Protein AF-A0A6L3EX51-F1 (afdb_monomer_lite)

Structure (mmCIF, N/CA/C/O backbone):
data_AF-A0A6L3EX51-F1
#
_entry.id   AF-A0A6L3EX51-F1
#
loop_
_atom_site.group_PDB
_atom_site.id
_atom_site.type_symbol
_atom_site.label_atom_id
_atom_site.label_alt_id
_atom_site.label_comp_id
_atom_site.label_asym_id
_atom_site.label_entity_id
_atom_site.label_seq_id
_atom_site.pdbx_PDB_ins_code
_atom_site.Cartn_x
_atom_site.Cartn_y
_atom_site.Cartn_z
_atom_site.occupancy
_atom_site.B_iso_or_equiv
_atom_site.auth_seq_id
_atom_site.auth_comp_id
_atom_site.auth_asym_id
_atom_site.auth_atom_id
_atom_site.pdbx_PDB_model_num
ATOM 1 N N . MET A 1 1 ? 33.813 -74.488 11.987 1.00 39.50 1 MET A N 1
ATOM 2 C CA . 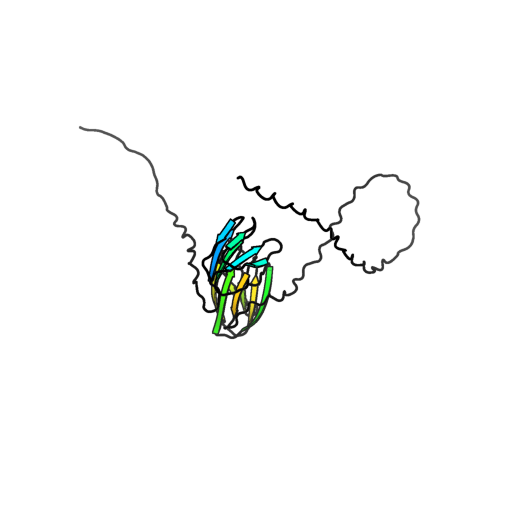MET A 1 1 ? 33.970 -74.156 10.548 1.00 39.50 1 MET A CA 1
ATOM 3 C C . MET A 1 1 ? 32.717 -73.372 10.165 1.00 39.50 1 MET A C 1
ATOM 5 O O . MET A 1 1 ? 31.658 -73.935 10.348 1.00 39.50 1 MET A O 1
ATOM 9 N N . LYS A 1 2 ? 32.671 -72.090 9.794 1.00 39.59 2 LYS A N 1
ATOM 10 C CA . LYS A 1 2 ? 33.613 -71.106 9.238 1.00 39.59 2 LYS A CA 1
ATOM 11 C C . LYS A 1 2 ? 33.379 -69.738 9.919 1.00 39.59 2 LYS A C 1
ATOM 13 O O . LYS A 1 2 ? 32.271 -69.449 10.350 1.00 39.59 2 LYS A O 1
ATOM 18 N N . LYS A 1 3 ? 34.456 -68.953 10.028 1.00 45.19 3 LYS A N 1
ATOM 19 C CA . LYS A 1 3 ? 34.527 -67.556 10.501 1.00 45.19 3 LYS A CA 1
ATOM 20 C C . LYS A 1 3 ? 34.204 -66.571 9.358 1.00 45.19 3 LYS A C 1
ATOM 22 O O . LYS A 1 3 ? 34.151 -67.021 8.222 1.00 45.19 3 LYS A O 1
ATOM 27 N N . TYR A 1 4 ? 34.081 -65.282 9.712 1.00 44.25 4 TYR A N 1
ATOM 28 C CA . TYR A 1 4 ? 34.337 -64.005 8.989 1.00 44.25 4 TYR A CA 1
ATOM 29 C C . TYR A 1 4 ? 33.184 -63.017 9.281 1.00 44.25 4 TYR A C 1
ATOM 31 O O . TYR A 1 4 ? 32.082 -63.220 8.797 1.00 44.25 4 TYR A O 1
ATOM 39 N N . ILE A 1 5 ? 33.270 -62.155 10.307 1.00 41.97 5 ILE A N 1
ATOM 40 C CA . ILE A 1 5 ? 34.074 -60.919 10.501 1.00 41.97 5 ILE A CA 1
ATOM 41 C C . ILE A 1 5 ? 33.379 -59.661 9.937 1.00 41.97 5 ILE A C 1
ATOM 43 O O . ILE A 1 5 ? 33.218 -59.517 8.735 1.00 41.97 5 ILE A O 1
ATOM 47 N N . SER A 1 6 ? 33.055 -58.769 10.883 1.00 44.62 6 SER A N 1
ATOM 48 C CA . SER A 1 6 ? 33.002 -57.297 10.866 1.00 44.62 6 SER A CA 1
ATOM 49 C C . SER A 1 6 ? 32.349 -56.528 9.716 1.00 44.62 6 SER A C 1
ATOM 51 O O . SER A 1 6 ? 32.930 -56.372 8.649 1.00 44.62 6 SER A O 1
ATOM 53 N N . ALA A 1 7 ? 31.293 -55.790 10.070 1.00 42.41 7 ALA A N 1
ATOM 54 C CA . ALA A 1 7 ? 31.166 -54.383 9.696 1.00 42.41 7 ALA A CA 1
ATOM 55 C C . ALA A 1 7 ? 30.545 -53.603 10.869 1.00 42.41 7 ALA A C 1
ATOM 57 O O . ALA A 1 7 ? 29.364 -53.729 11.180 1.00 42.41 7 ALA A O 1
ATOM 58 N N . LEU A 1 8 ? 31.397 -52.844 11.553 1.00 41.53 8 LEU A N 1
ATOM 59 C CA . LEU A 1 8 ? 31.080 -51.832 12.553 1.00 41.53 8 LEU A CA 1
ATOM 60 C C . LEU A 1 8 ? 31.253 -50.481 11.851 1.00 41.53 8 LEU A C 1
ATOM 62 O O . LEU A 1 8 ? 32.381 -50.220 11.450 1.00 41.53 8 LEU A O 1
ATOM 66 N N . LEU A 1 9 ? 30.211 -49.646 11.713 1.00 34.78 9 LEU A N 1
ATOM 67 C CA . LEU A 1 9 ? 30.344 -48.180 11.822 1.00 34.78 9 LEU A CA 1
ATOM 68 C C . LEU A 1 9 ? 29.007 -47.408 11.743 1.00 34.78 9 LEU A C 1
ATOM 70 O O . LEU A 1 9 ? 28.255 -47.541 10.789 1.00 34.78 9 LEU A O 1
ATOM 74 N N . LEU A 1 10 ? 28.820 -46.560 12.760 1.00 34.25 10 LEU A N 1
ATOM 75 C CA . LEU A 1 10 ? 28.252 -45.200 12.784 1.00 34.25 10 LEU A CA 1
ATOM 76 C C . LEU A 1 10 ? 26.937 -44.848 12.044 1.00 34.25 10 LEU A C 1
ATOM 78 O O . LEU A 1 10 ? 26.900 -44.665 10.836 1.00 34.25 10 LEU A O 1
ATOM 82 N N . LEU A 1 11 ? 25.925 -44.546 12.868 1.00 39.69 11 LEU A N 1
ATOM 83 C CA . LEU A 1 11 ? 25.339 -43.206 13.081 1.00 39.69 11 LEU A CA 1
ATOM 84 C C . LEU A 1 11 ? 24.851 -42.395 11.859 1.00 39.69 11 LEU A C 1
ATOM 86 O O . LEU A 1 11 ? 25.656 -41.837 11.125 1.00 39.69 11 LEU A O 1
ATOM 90 N N . LEU A 1 12 ? 23.532 -42.162 11.795 1.00 36.03 12 LEU A N 1
ATOM 91 C CA . LEU A 1 12 ? 22.924 -40.832 11.598 1.00 36.03 12 LEU A CA 1
ATOM 92 C C . LEU A 1 12 ? 21.403 -40.927 11.813 1.00 36.03 12 LEU A C 1
ATOM 94 O O . LEU A 1 12 ? 20.642 -41.269 10.913 1.00 36.03 12 LEU A O 1
ATOM 98 N N . ILE A 1 13 ? 20.950 -40.622 13.033 1.00 46.03 13 ILE A N 1
ATOM 99 C CA . ILE A 1 13 ? 19.549 -40.262 13.271 1.00 46.03 13 ILE A CA 1
ATOM 100 C C . ILE A 1 13 ? 19.404 -38.827 12.768 1.00 46.03 13 ILE A C 1
ATOM 102 O O . ILE A 1 13 ? 19.811 -37.880 13.440 1.00 46.03 13 ILE A O 1
ATOM 106 N N . VAL A 1 14 ? 18.860 -38.665 11.565 1.00 43.22 14 VAL A N 1
ATOM 107 C CA . VAL A 1 14 ? 18.440 -37.358 11.061 1.00 43.22 14 VAL A CA 1
ATOM 108 C C . VAL A 1 14 ? 17.132 -37.009 11.768 1.00 43.22 14 VAL A C 1
ATOM 110 O O . VAL A 1 14 ? 16.049 -37.367 11.314 1.00 43.22 14 VAL A O 1
ATOM 113 N N . PHE A 1 15 ? 17.224 -36.331 12.914 1.00 42.66 15 PHE A N 1
ATOM 114 C CA . PHE A 1 15 ? 16.099 -35.555 13.432 1.00 42.66 15 PHE A CA 1
ATOM 115 C C . PHE A 1 15 ? 15.884 -34.387 12.468 1.00 42.66 15 PHE A C 1
ATOM 117 O O . PHE A 1 15 ? 16.496 -33.326 12.597 1.00 42.66 15 PHE A O 1
ATOM 124 N N . ALA A 1 16 ? 15.043 -34.608 11.460 1.00 41.19 16 ALA A N 1
ATOM 125 C CA . ALA A 1 16 ? 14.496 -33.540 10.648 1.00 41.19 16 ALA A CA 1
ATOM 126 C C . ALA A 1 16 ? 13.602 -32.689 11.558 1.00 41.19 16 ALA A C 1
ATOM 128 O O . ALA A 1 16 ? 12.433 -32.993 11.779 1.00 41.19 16 ALA A O 1
ATOM 129 N N . TRP A 1 17 ? 14.175 -31.628 12.124 1.00 38.25 17 TRP A N 1
ATOM 130 C CA . TRP A 1 17 ? 13.402 -30.503 12.619 1.00 38.25 17 TRP A CA 1
ATOM 131 C C . TRP A 1 17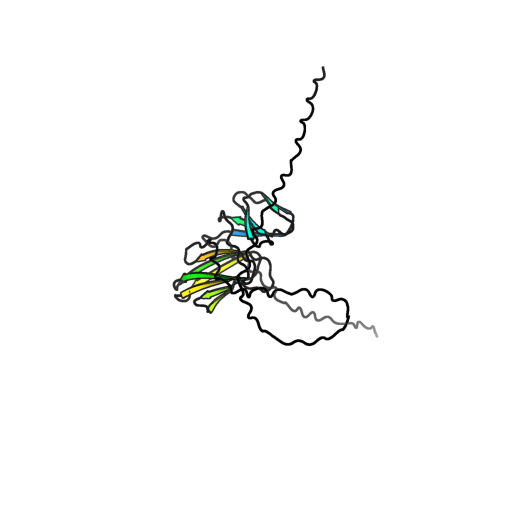 ? 12.707 -29.892 11.405 1.00 38.25 17 TRP A C 1
ATOM 133 O O . TRP A 1 17 ? 13.282 -29.059 10.705 1.00 38.25 17 TRP A O 1
ATOM 143 N N . SER A 1 18 ? 11.481 -30.331 11.122 1.00 37.97 18 SER A N 1
ATOM 144 C CA . SER A 1 18 ? 10.586 -29.620 10.221 1.00 37.97 18 SER A CA 1
ATOM 145 C C . SER A 1 18 ? 10.216 -28.306 10.904 1.00 37.97 18 SER A C 1
ATOM 147 O O . SER A 1 18 ? 9.177 -28.192 11.553 1.00 37.97 18 SER A O 1
ATOM 149 N N . ARG A 1 19 ? 11.102 -27.310 10.812 1.00 44.81 19 ARG A N 1
ATOM 150 C CA . ARG A 1 19 ? 10.680 -25.922 10.942 1.00 44.81 19 ARG A CA 1
ATOM 151 C C . ARG A 1 19 ? 9.706 -25.713 9.798 1.00 44.81 19 ARG A C 1
ATOM 153 O O . ARG A 1 19 ? 10.116 -25.672 8.641 1.00 44.81 19 ARG A O 1
ATOM 160 N N . SER A 1 20 ? 8.422 -25.700 10.127 1.00 43.88 20 SER A N 1
ATOM 161 C CA . SER A 1 20 ? 7.369 -25.224 9.249 1.00 43.88 20 SER A CA 1
ATOM 162 C C . SER A 1 20 ? 7.854 -23.889 8.699 1.00 43.88 20 SER A C 1
ATOM 164 O O . SER A 1 20 ? 7.996 -22.931 9.457 1.00 43.88 20 SER A O 1
ATOM 166 N N . LEU A 1 21 ? 8.206 -23.848 7.414 1.00 42.38 21 LEU A N 1
ATOM 167 C CA . LEU A 1 21 ? 8.393 -22.577 6.729 1.00 42.38 21 LEU A CA 1
ATOM 168 C C . LEU A 1 21 ? 7.112 -21.768 6.983 1.00 42.38 21 LEU A C 1
ATOM 170 O O . LEU A 1 21 ? 6.031 -22.371 6.919 1.00 42.38 21 LEU A O 1
ATOM 174 N N . PRO A 1 22 ? 7.199 -20.465 7.311 1.00 40.81 22 PRO A N 1
ATOM 175 C CA . PRO A 1 22 ? 6.010 -19.633 7.354 1.00 40.81 22 PRO A CA 1
ATOM 176 C C . PRO A 1 22 ? 5.310 -19.832 6.015 1.00 40.81 22 PRO A C 1
ATOM 178 O O . PRO A 1 22 ? 5.901 -19.641 4.949 1.00 40.81 22 PRO A O 1
ATOM 181 N N . GLN A 1 23 ? 4.088 -20.356 6.067 1.00 31.61 23 GLN A N 1
ATOM 182 C CA . GLN A 1 23 ? 3.276 -20.454 4.875 1.00 31.61 23 GLN A CA 1
ATOM 183 C C . GLN A 1 23 ? 2.989 -19.015 4.480 1.00 31.61 23 GLN A C 1
ATOM 185 O O . GLN A 1 23 ? 2.160 -18.359 5.103 1.00 31.61 23 GLN A O 1
ATOM 190 N N . TYR A 1 24 ? 3.718 -18.514 3.484 1.00 35.50 24 TYR A N 1
ATOM 191 C CA . TYR A 1 24 ? 3.324 -17.326 2.751 1.00 35.50 24 TYR A CA 1
ATOM 192 C C . TYR A 1 24 ? 1.993 -17.673 2.094 1.00 35.50 24 TYR A C 1
ATOM 194 O O . TYR A 1 24 ? 1.938 -18.263 1.014 1.00 35.50 24 TYR A O 1
ATOM 202 N N . THR A 1 25 ? 0.903 -17.412 2.812 1.00 35.25 25 THR A N 1
ATOM 203 C CA . THR A 1 25 ? -0.439 -17.497 2.263 1.00 35.25 25 THR A CA 1
ATOM 204 C C . THR A 1 25 ? -0.469 -16.561 1.074 1.00 35.25 25 THR A C 1
ATOM 206 O O . THR A 1 25 ? -0.215 -15.366 1.221 1.00 35.25 25 THR A O 1
ATOM 209 N N . THR A 1 26 ? -0.733 -17.107 -0.110 1.00 39.72 26 THR A N 1
ATOM 210 C CA . THR A 1 26 ? -0.957 -16.306 -1.308 1.00 39.72 26 THR A CA 1
ATOM 211 C C . THR A 1 26 ? -2.027 -15.261 -0.971 1.00 39.72 26 THR A C 1
ATOM 213 O O . THR A 1 26 ? -3.105 -15.661 -0.516 1.00 39.72 26 THR A O 1
ATOM 216 N N . PRO A 1 27 ? -1.749 -13.951 -1.122 1.00 42.59 27 PRO A N 1
ATOM 217 C CA . PRO A 1 27 ? -2.720 -12.913 -0.813 1.00 42.59 27 PRO A CA 1
ATOM 218 C C . PRO A 1 27 ? -4.016 -13.195 -1.567 1.00 42.59 27 PRO A C 1
ATOM 220 O O . PRO A 1 27 ? -3.990 -13.608 -2.730 1.00 42.59 27 PRO A O 1
ATOM 223 N N . LYS A 1 28 ? -5.155 -13.004 -0.905 1.00 39.50 28 LYS A N 1
ATOM 224 C CA . LYS A 1 28 ? -6.477 -13.164 -1.512 1.00 39.50 28 LYS A CA 1
ATOM 225 C C . LYS A 1 28 ? -6.673 -12.006 -2.501 1.00 39.50 28 LYS A C 1
ATOM 227 O O . LYS A 1 28 ? -7.206 -10.960 -2.150 1.00 39.50 28 LYS A O 1
ATOM 232 N N . GLN A 1 29 ? -6.149 -12.169 -3.714 1.00 49.03 29 GLN A N 1
ATOM 233 C CA . GLN A 1 29 ? -6.201 -11.170 -4.781 1.00 49.03 29 GLN A CA 1
ATOM 234 C C . GLN A 1 29 ? -7.652 -10.948 -5.237 1.00 49.03 29 GLN A C 1
ATOM 236 O O . GLN A 1 29 ? -8.430 -11.898 -5.329 1.00 49.03 29 GLN A O 1
ATOM 241 N N . GLY A 1 30 ? -8.009 -9.692 -5.526 1.00 52.47 30 GLY A N 1
ATOM 242 C CA . GLY A 1 30 ? -9.335 -9.320 -6.035 1.00 52.47 30 GLY A CA 1
ATOM 243 C C . GLY A 1 30 ? -10.355 -8.923 -4.966 1.00 52.47 30 GLY A C 1
ATOM 244 O O . GLY A 1 30 ? -11.530 -9.274 -5.080 1.00 52.47 30 GLY A O 1
ATOM 245 N N . ILE A 1 31 ? -9.937 -8.193 -3.927 1.00 60.88 31 ILE A N 1
ATOM 246 C CA . ILE A 1 31 ? -10.894 -7.543 -3.030 1.00 60.88 31 ILE A CA 1
ATOM 247 C C . ILE A 1 31 ? -11.664 -6.484 -3.833 1.00 60.88 31 ILE A C 1
ATOM 249 O O . ILE A 1 31 ? -11.067 -5.600 -4.444 1.00 60.88 31 ILE A O 1
ATOM 253 N N . THR A 1 32 ? -12.994 -6.601 -3.874 1.00 67.38 32 THR A N 1
ATOM 254 C CA . THR A 1 32 ? -13.866 -5.703 -4.641 1.00 67.38 32 THR A CA 1
ATOM 255 C C . THR A 1 32 ? -13.567 -4.241 -4.287 1.00 67.38 32 THR A C 1
ATOM 257 O O . THR A 1 32 ? -13.501 -3.904 -3.110 1.00 67.38 32 THR A O 1
ATOM 260 N N . ASN A 1 33 ? -13.399 -3.389 -5.305 1.00 75.88 33 ASN A N 1
ATOM 261 C CA . ASN A 1 33 ? -13.072 -1.955 -5.210 1.00 75.88 33 ASN A CA 1
ATOM 262 C C . ASN A 1 33 ? -11.637 -1.586 -4.785 1.00 75.88 33 ASN A C 1
ATOM 264 O O . ASN A 1 33 ? -11.370 -0.405 -4.575 1.00 75.88 33 ASN A O 1
ATOM 268 N N . LEU A 1 34 ? -10.707 -2.542 -4.704 1.00 89.00 34 LEU A N 1
ATOM 269 C CA . LEU A 1 34 ? -9.282 -2.267 -4.493 1.00 89.00 34 LEU A CA 1
ATOM 270 C C . LEU A 1 34 ? -8.440 -2.759 -5.681 1.00 89.00 34 LEU A C 1
ATOM 272 O O . LEU A 1 34 ? -8.863 -3.677 -6.392 1.00 89.00 34 LEU A O 1
ATOM 276 N N . PRO A 1 35 ? -7.260 -2.159 -5.931 1.00 91.69 35 PRO A N 1
ATOM 277 C CA . PRO A 1 35 ? -6.392 -2.597 -7.017 1.00 91.69 35 PRO A CA 1
ATOM 278 C C . PRO A 1 35 ? -5.918 -4.028 -6.853 1.00 91.69 35 PRO A C 1
ATOM 280 O O . PRO A 1 35 ? -5.776 -4.554 -5.748 1.00 91.69 35 PRO A O 1
ATOM 283 N N . THR A 1 36 ? -5.513 -4.603 -7.979 1.00 91.62 36 THR A N 1
ATOM 284 C CA . THR A 1 36 ? -4.576 -5.725 -7.951 1.00 91.62 36 THR A CA 1
ATOM 285 C C . THR A 1 36 ? -3.153 -5.188 -7.981 1.00 91.62 36 THR A C 1
ATOM 287 O O . THR A 1 36 ? -2.804 -4.457 -8.903 1.00 91.62 36 THR A O 1
ATOM 290 N N . LEU A 1 37 ? -2.335 -5.575 -6.998 1.00 94.12 37 LEU A N 1
ATOM 291 C CA . LEU A 1 37 ? -0.918 -5.224 -6.914 1.00 94.12 37 LEU A CA 1
ATOM 292 C C . LEU A 1 37 ? -0.037 -6.470 -6.987 1.00 94.12 37 LEU A C 1
ATOM 294 O O . LEU A 1 37 ? -0.335 -7.497 -6.374 1.00 94.12 37 LEU A O 1
ATOM 298 N N . VAL A 1 38 ? 1.065 -6.368 -7.728 1.00 95.12 38 VAL A N 1
ATOM 299 C CA . VAL A 1 38 ? 2.090 -7.417 -7.813 1.00 95.12 38 VAL A CA 1
ATOM 300 C C . VAL A 1 38 ? 3.466 -6.772 -7.767 1.00 95.12 38 VAL A C 1
ATOM 302 O O . VAL A 1 38 ? 3.765 -5.914 -8.595 1.00 95.12 38 VAL A O 1
ATOM 305 N N . TYR A 1 39 ? 4.302 -7.204 -6.824 1.00 96.25 39 TYR A N 1
ATOM 306 C CA . TYR A 1 39 ? 5.697 -6.782 -6.757 1.00 96.25 39 TYR A CA 1
ATOM 307 C C . TYR A 1 39 ? 6.491 -7.354 -7.934 1.00 96.25 39 TYR A C 1
ATOM 309 O O . TYR A 1 39 ? 6.401 -8.549 -8.220 1.00 96.25 39 TYR A O 1
ATOM 317 N N . LEU A 1 40 ? 7.248 -6.498 -8.618 1.00 96.31 40 LEU A N 1
ATOM 318 C CA . LEU A 1 40 ? 8.056 -6.874 -9.778 1.00 96.31 40 LEU A CA 1
ATOM 319 C C . LEU A 1 40 ? 9.545 -6.969 -9.449 1.00 96.31 40 LEU A C 1
ATOM 321 O O . LEU A 1 40 ? 10.233 -7.810 -10.027 1.00 96.31 40 LEU A O 1
ATOM 325 N N . GLY A 1 41 ? 10.043 -6.129 -8.542 1.00 95.00 41 GLY A N 1
ATOM 326 C CA . GLY A 1 41 ? 11.449 -6.132 -8.155 1.00 95.00 41 GLY A CA 1
ATOM 327 C C . GLY A 1 41 ? 11.967 -4.777 -7.687 1.00 95.00 41 GLY A C 1
ATOM 328 O O . GLY A 1 41 ? 11.226 -3.797 -7.586 1.00 95.00 41 GLY A O 1
ATOM 329 N N . GLU A 1 42 ? 13.271 -4.749 -7.427 1.00 94.31 42 GLU A N 1
ATOM 330 C CA . GLU A 1 42 ? 14.033 -3.581 -6.993 1.00 94.31 42 GLU A CA 1
ATOM 331 C C . GLU A 1 42 ? 15.229 -3.354 -7.918 1.00 94.31 42 GLU A C 1
ATOM 333 O O . GLU A 1 42 ? 15.822 -4.303 -8.440 1.00 94.31 42 GLU A O 1
ATOM 338 N N . GLY A 1 43 ? 15.605 -2.089 -8.073 1.00 90.94 43 GLY A N 1
ATOM 339 C CA . GLY A 1 43 ? 16.841 -1.680 -8.716 1.00 90.94 43 GLY A CA 1
ATOM 340 C C . GLY A 1 43 ? 16.715 -1.419 -10.212 1.00 90.94 43 GLY A C 1
ATOM 341 O O . GLY A 1 43 ? 15.635 -1.473 -10.804 1.00 90.94 43 GLY A O 1
ATOM 342 N N . ALA A 1 44 ? 17.863 -1.108 -10.819 1.00 94.69 44 ALA A N 1
ATOM 343 C CA . ALA A 1 44 ? 17.935 -0.617 -12.187 1.00 94.69 44 ALA A CA 1
ATOM 344 C C . ALA A 1 44 ? 17.520 -1.709 -13.182 1.00 94.69 44 ALA A C 1
ATOM 346 O O . ALA A 1 44 ? 18.279 -2.638 -13.464 1.00 94.69 44 ALA A O 1
ATOM 347 N N . ASN A 1 45 ? 16.302 -1.593 -13.709 1.00 96.25 45 ASN A N 1
ATOM 348 C CA . ASN A 1 45 ? 15.726 -2.539 -14.656 1.00 96.25 45 ASN A CA 1
ATOM 349 C C . ASN A 1 45 ? 14.635 -1.863 -15.500 1.00 96.25 45 ASN A C 1
ATOM 351 O O . ASN A 1 45 ? 14.146 -0.789 -15.158 1.00 96.25 45 ASN A O 1
ATOM 355 N N . THR A 1 46 ? 14.238 -2.487 -16.607 1.00 97.62 46 THR A N 1
ATOM 356 C CA . THR A 1 46 ? 13.063 -2.064 -17.378 1.00 97.62 46 THR A CA 1
ATOM 357 C C . THR A 1 46 ? 11.956 -3.093 -17.223 1.00 97.62 46 THR A C 1
ATOM 359 O O . THR A 1 46 ? 12.117 -4.258 -17.584 1.00 97.62 46 THR A O 1
ATOM 362 N N . TYR A 1 47 ? 10.821 -2.644 -16.702 1.00 97.38 47 TYR A N 1
ATOM 363 C CA . TYR A 1 47 ? 9.624 -3.450 -16.512 1.00 97.38 47 TYR A CA 1
ATOM 364 C C . TYR A 1 47 ? 8.642 -3.173 -17.645 1.00 97.38 47 TYR A C 1
ATOM 366 O O . TYR A 1 47 ? 8.487 -2.031 -18.072 1.00 97.38 47 TYR A O 1
ATOM 374 N N . THR A 1 48 ? 7.984 -4.215 -18.151 1.00 97.38 48 THR A N 1
ATOM 375 C CA . THR A 1 48 ? 6.927 -4.095 -19.162 1.00 97.38 48 THR A CA 1
ATOM 376 C C . THR A 1 48 ? 5.709 -4.891 -18.719 1.00 97.38 48 THR A C 1
ATOM 378 O O . THR A 1 48 ? 5.838 -6.055 -18.343 1.00 97.38 48 THR A O 1
ATOM 381 N N . ASN A 1 49 ? 4.543 -4.257 -18.762 1.00 94.81 49 ASN A N 1
ATOM 382 C CA . ASN A 1 49 ? 3.258 -4.844 -18.428 1.00 94.81 49 ASN A CA 1
ATOM 383 C C . ASN A 1 49 ? 2.401 -5.083 -19.679 1.00 94.81 49 ASN A C 1
ATOM 385 O O . ASN A 1 49 ? 2.575 -4.441 -20.716 1.00 94.81 49 ASN A O 1
ATOM 389 N N . ASP A 1 50 ? 1.410 -5.960 -19.529 1.00 93.12 50 ASP A N 1
ATOM 390 C CA . ASP A 1 50 ? 0.305 -6.089 -20.476 1.00 93.12 50 ASP A CA 1
ATOM 391 C C . ASP A 1 50 ? -0.571 -4.816 -20.491 1.00 93.12 50 ASP A C 1
ATOM 393 O O . ASP A 1 50 ? -0.604 -4.072 -19.503 1.00 93.12 50 ASP A O 1
ATOM 397 N N . PRO A 1 51 ? -1.331 -4.556 -21.573 1.00 92.25 51 PRO A N 1
ATOM 398 C CA . PRO A 1 51 ? -2.263 -3.432 -21.629 1.00 92.25 51 PRO A CA 1
ATOM 399 C C . PRO A 1 51 ? -3.235 -3.391 -20.438 1.00 92.25 51 PRO A C 1
ATOM 401 O O . PRO A 1 51 ? -3.805 -4.411 -20.049 1.00 92.25 51 PRO A O 1
ATOM 404 N N . GLY A 1 52 ? -3.464 -2.192 -19.894 1.00 89.69 52 GLY A N 1
ATOM 405 C CA . GLY A 1 52 ? -4.373 -1.969 -18.761 1.00 89.69 52 GLY A CA 1
ATOM 406 C C . GLY A 1 52 ? -3.734 -2.110 -17.375 1.00 89.69 52 GLY A C 1
ATOM 407 O O . GLY A 1 52 ? -4.458 -2.070 -16.382 1.00 89.69 52 GLY A O 1
ATOM 408 N N . TRP A 1 53 ? -2.411 -2.267 -17.311 1.00 95.19 53 TRP A N 1
ATOM 409 C CA . TRP A 1 53 ? -1.624 -2.241 -16.081 1.00 95.19 53 TRP A CA 1
ATOM 410 C C . TRP A 1 53 ? -0.690 -1.035 -16.061 1.00 95.19 53 TRP A C 1
ATOM 412 O O . TRP A 1 53 ? 0.021 -0.773 -17.032 1.00 95.19 53 TRP A O 1
ATOM 422 N N . ASP A 1 54 ? -0.625 -0.386 -14.909 1.00 96.56 54 ASP A N 1
ATOM 423 C CA . ASP A 1 54 ? 0.282 0.717 -14.612 1.00 96.56 54 ASP A CA 1
ATOM 424 C C . ASP A 1 54 ? 1.320 0.281 -13.572 1.00 96.56 54 ASP A C 1
ATOM 426 O O . ASP A 1 54 ? 1.321 -0.868 -13.115 1.00 96.56 54 ASP A O 1
ATOM 430 N N . PHE A 1 55 ? 2.209 1.186 -13.182 1.00 97.50 55 PHE A N 1
ATOM 431 C CA . PHE A 1 55 ? 3.223 0.941 -12.167 1.00 97.50 55 PHE A CA 1
ATOM 432 C C . PHE A 1 55 ? 3.008 1.822 -10.943 1.00 97.50 55 PHE A C 1
ATOM 434 O O . PHE A 1 55 ? 2.664 2.999 -11.052 1.00 97.50 55 PHE A O 1
ATOM 441 N N . ILE A 1 56 ? 3.267 1.245 -9.773 1.00 97.50 56 ILE A N 1
ATOM 442 C CA . ILE A 1 56 ? 3.494 1.989 -8.538 1.00 97.50 56 ILE A CA 1
ATOM 443 C C . ILE A 1 56 ? 4.969 1.848 -8.200 1.00 97.50 56 ILE A C 1
ATOM 445 O O . ILE A 1 56 ? 5.505 0.739 -8.213 1.00 97.50 56 ILE A O 1
ATOM 449 N N . VAL A 1 57 ? 5.625 2.969 -7.923 1.00 96.75 57 VAL A N 1
ATOM 450 C CA . VAL A 1 57 ? 7.069 3.016 -7.701 1.00 96.75 57 VAL A CA 1
ATOM 451 C C . VAL A 1 57 ? 7.357 3.668 -6.365 1.00 96.75 57 VAL A C 1
ATOM 453 O O . VAL A 1 57 ? 6.989 4.821 -6.141 1.00 96.75 57 VAL A O 1
ATOM 456 N N . LYS A 1 58 ? 8.059 2.949 -5.494 1.00 95.31 58 LYS A N 1
ATOM 457 C CA . LYS A 1 58 ? 8.601 3.516 -4.263 1.00 95.31 58 LYS A CA 1
ATOM 458 C C . LYS A 1 58 ? 9.945 4.160 -4.543 1.00 95.31 58 LYS A C 1
ATOM 460 O O . LYS A 1 58 ? 10.833 3.531 -5.117 1.00 95.31 58 LYS A O 1
ATOM 465 N N . ARG A 1 59 ? 10.081 5.403 -4.095 1.00 93.00 59 ARG A N 1
ATOM 466 C CA . ARG A 1 59 ? 11.315 6.190 -4.131 1.00 93.00 59 ARG A CA 1
ATOM 467 C C . ARG A 1 59 ? 11.734 6.460 -2.699 1.00 93.00 59 ARG A C 1
ATOM 469 O O . ARG A 1 59 ? 10.888 6.833 -1.898 1.00 93.00 59 ARG A O 1
ATOM 476 N N . SER A 1 60 ? 13.006 6.252 -2.376 1.00 83.50 60 SER A N 1
ATOM 477 C CA . SER A 1 60 ? 13.474 6.231 -0.981 1.00 83.50 60 SER A CA 1
ATOM 478 C C . SER A 1 60 ? 13.943 7.590 -0.449 1.00 83.50 60 SER A C 1
ATOM 480 O O . SER A 1 60 ? 14.168 7.718 0.749 1.00 83.50 60 SER A O 1
ATOM 482 N N . ASN A 1 61 ? 14.121 8.610 -1.301 1.00 80.44 61 ASN A N 1
ATOM 483 C CA . ASN A 1 61 ? 14.629 9.916 -0.868 1.00 80.44 61 ASN A CA 1
ATOM 484 C C . ASN A 1 61 ? 14.123 11.094 -1.739 1.00 80.44 61 ASN A C 1
ATOM 486 O O . ASN A 1 61 ? 14.689 11.338 -2.808 1.00 80.44 61 ASN A O 1
ATOM 490 N N . PRO A 1 62 ? 13.093 11.844 -1.295 1.00 84.94 62 PRO A N 1
ATOM 491 C CA . PRO A 1 62 ? 12.255 11.557 -0.126 1.00 84.94 62 PRO A CA 1
ATOM 492 C C . PRO A 1 62 ? 11.403 10.299 -0.343 1.00 84.94 62 PRO A C 1
ATOM 494 O O . PRO A 1 62 ? 11.145 9.920 -1.487 1.00 84.94 62 PRO A O 1
ATOM 497 N N . PHE A 1 63 ? 10.963 9.668 0.752 1.00 90.12 63 PHE A N 1
ATOM 498 C CA . PHE A 1 63 ? 10.026 8.553 0.666 1.00 90.12 63 PHE A CA 1
ATOM 499 C C . PHE A 1 63 ? 8.730 8.995 -0.024 1.00 90.12 63 PHE A C 1
ATOM 501 O O . PHE A 1 63 ? 8.038 9.898 0.448 1.00 90.12 63 PHE A O 1
ATOM 508 N N . ALA A 1 64 ? 8.419 8.366 -1.154 1.00 92.88 64 ALA A N 1
ATOM 509 C CA . ALA A 1 64 ? 7.197 8.608 -1.901 1.00 92.88 64 ALA A CA 1
ATOM 510 C C . ALA A 1 64 ? 6.778 7.362 -2.681 1.00 92.88 64 ALA A C 1
ATOM 512 O O . ALA A 1 64 ? 7.617 6.559 -3.097 1.00 92.88 64 ALA A O 1
ATOM 513 N N . LEU A 1 65 ? 5.476 7.262 -2.943 1.00 95.19 65 LEU A N 1
ATOM 514 C CA . LEU A 1 65 ? 4.914 6.333 -3.913 1.00 95.19 65 LEU A CA 1
ATOM 515 C C . LEU A 1 65 ? 4.425 7.126 -5.119 1.00 95.19 65 LEU A C 1
ATOM 517 O O . LEU A 1 65 ? 3.570 8.003 -5.003 1.00 95.19 65 LEU A O 1
ATOM 521 N N . ALA A 1 66 ? 5.006 6.832 -6.274 1.00 95.12 66 ALA A N 1
ATOM 522 C CA . ALA A 1 66 ? 4.669 7.453 -7.541 1.00 95.12 66 ALA A CA 1
ATOM 523 C C . ALA A 1 66 ? 3.805 6.511 -8.378 1.00 95.12 66 ALA A C 1
ATOM 525 O O . ALA A 1 66 ? 4.013 5.298 -8.381 1.00 95.12 66 ALA A O 1
ATOM 526 N N . PHE A 1 67 ? 2.843 7.090 -9.092 1.00 95.88 67 PHE A N 1
ATOM 527 C CA . PHE A 1 67 ? 2.125 6.407 -10.158 1.00 95.88 67 PHE A CA 1
ATOM 528 C C . PHE A 1 67 ? 2.854 6.668 -11.466 1.00 95.88 67 PHE A C 1
ATOM 530 O O . PHE A 1 67 ? 3.094 7.826 -11.807 1.00 95.88 67 PHE A O 1
ATOM 537 N N . GLU A 1 68 ? 3.165 5.607 -12.195 1.00 96.44 68 GLU A N 1
ATOM 538 C CA . GLU A 1 68 ? 3.806 5.690 -13.500 1.00 96.44 68 GLU A CA 1
ATOM 539 C C . GLU A 1 68 ? 2.952 4.910 -14.507 1.00 96.44 68 GLU A C 1
ATOM 541 O O . GLU A 1 68 ? 2.678 3.725 -14.290 1.00 96.44 68 GLU A O 1
ATOM 546 N N . PRO A 1 69 ? 2.478 5.551 -15.588 1.00 95.44 69 PRO A N 1
ATOM 547 C CA . PRO A 1 69 ? 1.598 4.894 -16.542 1.00 95.44 69 PRO A CA 1
ATOM 548 C C . PRO A 1 69 ? 2.320 3.760 -17.278 1.00 95.44 69 PRO A C 1
ATOM 550 O O . PRO A 1 69 ? 3.511 3.843 -17.589 1.00 95.44 69 PRO A O 1
ATOM 553 N N . GLY A 1 70 ? 1.579 2.697 -17.587 1.00 94.44 70 GLY A N 1
ATOM 554 C CA . GLY A 1 70 ? 2.069 1.608 -18.426 1.00 94.44 70 GLY A CA 1
ATOM 555 C C . GLY A 1 70 ? 2.261 1.996 -19.905 1.00 94.44 70 GLY A C 1
ATOM 556 O O . GLY A 1 70 ? 1.907 3.097 -20.329 1.00 94.44 70 GLY A O 1
ATOM 557 N N . PRO A 1 71 ? 2.779 1.075 -20.741 1.00 95.94 71 PRO A N 1
ATOM 558 C CA . PRO A 1 71 ? 3.110 -0.310 -20.407 1.00 95.94 71 PRO A CA 1
ATOM 559 C C . PRO A 1 71 ? 4.555 -0.511 -19.942 1.00 95.94 71 PRO A C 1
ATOM 561 O O . PRO A 1 71 ? 4.860 -1.589 -19.451 1.00 95.94 71 PRO A O 1
ATOM 564 N N . THR A 1 72 ? 5.450 0.469 -20.083 1.00 97.50 72 THR A N 1
ATOM 565 C CA . THR A 1 72 ? 6.880 0.296 -19.782 1.00 97.50 72 THR A CA 1
ATOM 566 C C . THR A 1 72 ? 7.370 1.341 -18.790 1.00 97.50 72 THR A C 1
ATOM 568 O O . THR A 1 72 ? 7.072 2.521 -18.944 1.00 97.50 72 THR A O 1
ATOM 571 N N . TYR A 1 73 ? 8.175 0.908 -17.819 1.00 97.69 73 TYR A N 1
ATOM 572 C CA . TYR A 1 73 ? 8.853 1.776 -16.858 1.00 97.69 73 TYR A CA 1
ATOM 573 C C . TYR A 1 73 ? 10.322 1.369 -16.710 1.00 97.69 73 TYR A C 1
ATOM 575 O O . TYR A 1 73 ? 10.628 0.191 -16.510 1.00 97.69 73 TYR A O 1
ATOM 583 N N . THR A 1 74 ? 11.232 2.340 -16.791 1.00 97.81 74 THR A N 1
ATOM 584 C CA . THR A 1 74 ? 12.663 2.139 -16.527 1.00 97.81 74 THR A CA 1
ATOM 585 C C . THR A 1 74 ? 12.994 2.657 -15.134 1.00 97.81 74 THR A C 1
ATOM 587 O O . THR A 1 74 ? 12.965 3.859 -14.884 1.00 97.81 74 THR A O 1
ATOM 590 N N . ALA A 1 75 ? 13.311 1.727 -14.242 1.00 96.94 75 ALA A N 1
ATOM 591 C CA . ALA A 1 75 ? 13.572 1.966 -12.836 1.00 96.94 75 ALA A CA 1
ATOM 592 C C . ALA A 1 75 ? 14.998 2.460 -12.570 1.00 96.94 75 ALA A C 1
ATOM 594 O O . ALA A 1 75 ? 15.959 2.043 -13.226 1.00 96.94 75 ALA A O 1
ATOM 595 N N . SER A 1 76 ? 15.131 3.318 -11.560 1.00 94.81 76 SER A N 1
ATOM 596 C CA . SER A 1 76 ? 16.418 3.702 -10.983 1.00 94.81 76 SER A CA 1
ATOM 597 C C . SER A 1 76 ? 17.011 2.580 -10.116 1.00 94.81 76 SER A C 1
ATOM 599 O O . SER A 1 76 ? 16.348 1.599 -9.788 1.00 94.81 76 SER A O 1
ATOM 601 N N . ALA A 1 77 ? 18.271 2.732 -9.697 1.00 94.00 77 ALA A N 1
ATOM 602 C CA . ALA A 1 77 ? 18.953 1.754 -8.847 1.00 94.00 77 ALA A CA 1
ATOM 603 C C . ALA A 1 77 ? 18.317 1.562 -7.456 1.00 94.00 77 ALA A C 1
ATOM 605 O O . ALA A 1 77 ? 18.606 0.560 -6.810 1.00 94.00 77 ALA A O 1
ATOM 606 N N . THR A 1 78 ? 17.480 2.496 -7.003 1.00 92.44 78 THR A N 1
ATOM 607 C CA . THR A 1 78 ? 16.824 2.457 -5.683 1.00 92.44 78 THR A CA 1
ATOM 608 C C . THR A 1 78 ? 15.313 2.286 -5.767 1.00 92.44 78 THR A C 1
ATOM 610 O O . THR A 1 78 ? 14.638 2.301 -4.742 1.00 92.44 78 THR A O 1
ATOM 613 N N . ASP A 1 79 ? 14.760 2.187 -6.974 1.00 95.31 79 ASP A N 1
ATOM 614 C CA . ASP A 1 79 ? 13.320 2.055 -7.144 1.00 95.31 79 ASP A CA 1
ATOM 615 C C . ASP A 1 79 ? 12.881 0.643 -6.769 1.00 95.31 79 ASP A C 1
ATOM 617 O O . ASP A 1 79 ? 13.467 -0.342 -7.227 1.00 95.31 79 ASP A O 1
ATOM 621 N N . ARG A 1 80 ? 11.788 0.548 -6.013 1.00 95.94 80 ARG A N 1
ATOM 622 C CA . ARG A 1 80 ? 10.998 -0.684 -5.900 1.00 95.94 80 ARG A CA 1
ATOM 623 C C . ARG A 1 80 ? 9.739 -0.528 -6.730 1.00 95.94 80 ARG A C 1
ATOM 625 O O . ARG A 1 80 ? 9.095 0.522 -6.678 1.00 95.94 80 ARG A O 1
ATOM 632 N N . VAL A 1 81 ? 9.414 -1.546 -7.519 1.00 97.00 81 VAL A N 1
ATOM 633 C CA . VAL A 1 81 ? 8.379 -1.455 -8.550 1.00 97.00 81 VAL A CA 1
ATOM 634 C C . VAL A 1 81 ? 7.318 -2.521 -8.339 1.00 97.00 81 VAL A C 1
ATOM 636 O O . VAL A 1 81 ? 7.606 -3.714 -8.225 1.00 97.00 81 VAL A O 1
ATOM 639 N N . TRP A 1 82 ? 6.069 -2.077 -8.367 1.00 97.25 82 TRP A N 1
ATOM 640 C CA . TRP A 1 82 ? 4.881 -2.911 -8.431 1.00 97.25 82 TRP A CA 1
ATOM 641 C C . TRP A 1 82 ? 4.132 -2.606 -9.718 1.00 97.25 82 TRP A C 1
ATOM 643 O O . TRP A 1 82 ? 4.123 -1.466 -10.177 1.00 97.25 82 TRP A O 1
ATOM 653 N N . ARG A 1 83 ? 3.440 -3.600 -10.271 1.00 95.88 83 ARG A N 1
ATOM 654 C CA . ARG A 1 83 ? 2.367 -3.339 -11.236 1.00 95.88 83 ARG A CA 1
ATOM 655 C C . ARG A 1 83 ? 1.030 -3.237 -10.519 1.00 95.88 83 ARG A C 1
ATOM 657 O O . ARG A 1 83 ? 0.777 -4.002 -9.584 1.00 95.88 83 ARG A O 1
ATOM 664 N N . SER A 1 84 ? 0.190 -2.323 -10.987 1.00 95.00 84 SER A N 1
ATOM 665 C CA . SER A 1 84 ? -1.151 -2.063 -10.474 1.00 95.00 84 SER A CA 1
ATOM 666 C C . SER A 1 84 ? -2.187 -2.127 -11.585 1.00 95.00 84 SER A C 1
ATOM 668 O O . SER A 1 84 ? -1.944 -1.670 -12.701 1.00 95.00 84 SER A O 1
ATOM 670 N N . GLN A 1 85 ? -3.364 -2.648 -11.261 1.00 92.44 85 GLN A N 1
ATOM 671 C CA . GLN A 1 85 ? -4.545 -2.566 -12.109 1.00 92.44 85 GLN A CA 1
ATOM 672 C C . GLN A 1 85 ? -5.717 -2.010 -11.297 1.00 92.44 85 GLN A C 1
ATOM 674 O O . GLN A 1 85 ? -6.066 -2.570 -10.257 1.00 92.44 85 GLN A O 1
ATOM 679 N N . GLY A 1 86 ? -6.347 -0.940 -11.797 1.00 83.62 86 GLY A N 1
ATOM 680 C CA . GLY A 1 86 ? -7.621 -0.425 -11.278 1.00 83.62 86 GLY A CA 1
ATOM 681 C C . GLY A 1 86 ? -7.575 0.850 -10.424 1.00 83.62 86 GLY A C 1
ATOM 682 O O . GLY A 1 86 ? -8.625 1.236 -9.923 1.00 83.62 86 GLY A O 1
ATOM 683 N N . THR A 1 87 ? -6.426 1.521 -10.254 1.00 75.19 87 THR A N 1
ATOM 684 C CA . THR A 1 87 ? -6.334 2.720 -9.383 1.00 75.19 87 THR A CA 1
ATOM 685 C C . THR A 1 87 ? -6.121 4.051 -10.082 1.00 75.19 87 THR A C 1
ATOM 687 O O . THR A 1 87 ? -6.524 5.075 -9.532 1.00 75.19 87 THR A O 1
ATOM 690 N N . GLY A 1 88 ? -5.437 4.077 -11.231 1.00 84.75 88 GLY A N 1
ATOM 691 C CA . GLY A 1 88 ? -5.060 5.320 -11.925 1.00 84.75 88 GLY A CA 1
ATOM 692 C C . GLY A 1 88 ? -4.264 6.327 -11.073 1.00 84.75 88 GLY A C 1
ATOM 693 O O . GLY A 1 88 ? -4.164 7.493 -11.442 1.00 84.75 88 GLY A O 1
ATOM 694 N N . SER A 1 89 ? -3.770 5.916 -9.901 1.00 91.44 89 SER A N 1
ATOM 695 C CA . SER A 1 89 ? -3.073 6.751 -8.919 1.00 91.44 89 SER A CA 1
ATOM 696 C C . SER A 1 89 ? -2.323 5.881 -7.907 1.00 91.44 89 SER A C 1
ATOM 698 O O . SER A 1 89 ? -2.678 4.717 -7.697 1.00 91.44 89 SER A O 1
ATOM 700 N N . ALA A 1 90 ? -1.288 6.439 -7.281 1.00 93.62 90 ALA A N 1
ATOM 701 C CA . ALA A 1 90 ? -0.562 5.812 -6.181 1.00 93.62 90 ALA A CA 1
ATOM 702 C C . ALA A 1 90 ? -1.316 6.009 -4.860 1.00 93.62 90 ALA A C 1
ATOM 704 O O . ALA A 1 90 ? -2.052 6.995 -4.736 1.00 93.62 90 ALA A O 1
ATOM 705 N N . PRO A 1 91 ? -1.163 5.094 -3.887 1.00 92.81 91 PRO A N 1
ATOM 706 C CA . PRO A 1 91 ? -1.718 5.324 -2.570 1.00 92.81 91 PRO A CA 1
ATOM 707 C C . PRO A 1 91 ? -0.867 6.364 -1.827 1.00 92.81 91 PRO A C 1
ATOM 709 O O . PRO A 1 91 ? 0.305 6.566 -2.170 1.00 92.81 91 PRO A O 1
ATOM 712 N N . PRO A 1 92 ? -1.409 7.004 -0.781 1.00 90.56 92 PRO A N 1
ATOM 713 C CA . PRO A 1 92 ? -0.612 7.838 0.096 1.00 90.56 92 PRO A CA 1
ATOM 714 C C . PRO A 1 92 ? 0.559 7.064 0.703 1.00 90.56 92 PRO A C 1
ATOM 716 O O . PRO A 1 92 ? 0.399 5.926 1.143 1.00 90.56 92 PRO A O 1
ATOM 719 N N . ALA A 1 93 ? 1.723 7.708 0.738 1.00 92.00 93 ALA A N 1
ATOM 720 C CA . ALA A 1 93 ? 2.909 7.213 1.419 1.00 92.00 93 ALA A CA 1
ATOM 721 C C . ALA A 1 93 ? 2.866 7.620 2.903 1.00 92.00 93 ALA A C 1
ATOM 723 O O . ALA A 1 93 ? 2.577 8.776 3.223 1.00 92.00 93 ALA A O 1
ATOM 724 N N . ALA A 1 94 ? 3.148 6.677 3.796 1.00 91.25 94 ALA A N 1
ATOM 725 C CA . ALA A 1 94 ? 3.123 6.836 5.245 1.00 91.25 94 ALA A CA 1
ATOM 726 C C . ALA A 1 94 ? 4.387 6.222 5.870 1.00 91.25 94 ALA A C 1
ATOM 728 O O . ALA A 1 94 ? 4.792 5.134 5.476 1.00 91.25 94 ALA A O 1
ATOM 729 N N . PHE A 1 95 ? 5.030 6.936 6.797 1.00 91.00 95 PHE A N 1
ATOM 730 C CA . PHE A 1 95 ? 6.244 6.491 7.490 1.00 91.00 95 PHE A CA 1
ATOM 731 C C . PHE A 1 95 ? 6.290 7.090 8.893 1.00 91.00 95 PHE A C 1
ATOM 733 O O . PHE A 1 95 ? 6.266 8.316 9.017 1.00 91.00 95 PHE A O 1
ATOM 740 N N . HIS A 1 96 ? 6.345 6.237 9.921 1.00 90.69 96 HIS A N 1
ATOM 741 C CA . HIS A 1 96 ? 6.302 6.625 11.340 1.00 90.69 96 HIS A CA 1
ATOM 742 C C . HIS A 1 96 ? 5.251 7.705 11.625 1.00 90.69 96 HIS A C 1
ATOM 744 O O . HIS A 1 96 ? 5.557 8.771 12.169 1.00 90.69 96 HIS A O 1
ATOM 750 N N . ASN A 1 97 ? 4.014 7.452 11.196 1.00 91.25 97 ASN A N 1
ATOM 751 C CA . ASN A 1 97 ? 2.915 8.390 11.367 1.00 91.25 97 ASN A CA 1
ATOM 752 C C . ASN A 1 97 ? 1.609 7.706 11.773 1.00 91.25 97 ASN A C 1
ATOM 754 O O . ASN A 1 97 ? 1.363 6.540 11.473 1.00 91.25 97 ASN A O 1
ATOM 758 N N . ASP A 1 98 ? 0.749 8.503 12.400 1.00 91.50 98 ASP A N 1
ATOM 759 C CA . ASP A 1 98 ? -0.608 8.115 12.748 1.00 91.50 98 ASP A CA 1
ATOM 760 C C . ASP A 1 98 ? -1.607 8.827 11.841 1.00 91.50 98 ASP A C 1
ATOM 762 O O . ASP A 1 98 ? -1.488 10.022 11.551 1.00 91.50 98 ASP A O 1
ATOM 766 N N . THR A 1 99 ? -2.626 8.093 11.411 1.00 90.75 99 THR A N 1
ATOM 767 C CA . THR A 1 99 ? -3.740 8.600 10.610 1.00 90.75 99 THR A CA 1
ATOM 768 C C . THR A 1 99 ? -5.056 8.273 11.292 1.00 90.75 99 THR A C 1
ATOM 770 O O . THR A 1 99 ? -5.328 7.121 11.619 1.00 90.75 99 THR A O 1
ATOM 773 N N . VAL A 1 100 ? -5.915 9.277 11.455 1.00 92.44 100 VAL A N 1
ATOM 774 C CA . VAL A 1 100 ? -7.290 9.092 11.931 1.00 92.44 100 VAL A CA 1
ATOM 775 C C . VAL A 1 100 ? -8.232 9.118 10.732 1.00 92.44 100 VAL A C 1
ATOM 777 O O . VAL A 1 100 ? -8.286 10.107 10.002 1.00 92.44 100 VAL A O 1
ATOM 780 N N . PHE A 1 101 ? -8.991 8.040 10.529 1.00 90.00 101 PHE A N 1
ATOM 781 C CA . PHE A 1 101 ? -10.004 7.961 9.466 1.00 90.00 101 PHE A CA 1
ATOM 782 C C . PHE A 1 101 ? -11.376 8.471 9.919 1.00 90.00 101 PHE A C 1
ATOM 784 O O . PHE A 1 101 ? -12.248 8.728 9.090 1.00 90.00 101 PHE A O 1
ATOM 791 N N . GLY A 1 102 ? -11.560 8.630 11.230 1.00 91.00 102 GLY A N 1
ATOM 792 C CA . GLY A 1 102 ? -12.785 9.116 11.849 1.00 91.00 102 GLY A CA 1
ATOM 793 C C . GLY A 1 102 ? -13.699 7.987 12.315 1.00 91.00 102 GLY A C 1
ATOM 794 O O . GLY A 1 102 ? -13.283 6.847 12.524 1.00 91.00 102 GLY A O 1
ATOM 795 N N . THR A 1 103 ? -14.968 8.324 12.529 1.00 94.25 103 THR A N 1
ATOM 796 C CA . THR A 1 103 ? -15.940 7.423 13.152 1.00 94.25 103 THR A CA 1
ATOM 797 C C . THR A 1 103 ? -16.441 6.339 12.202 1.00 94.25 103 THR A C 1
ATOM 799 O O . THR A 1 103 ? -16.910 6.642 11.103 1.00 94.25 103 THR A O 1
ATOM 802 N N . VAL A 1 104 ? -16.455 5.095 12.673 1.00 95.19 104 VAL A N 1
ATOM 803 C CA . VAL A 1 104 ? -16.953 3.904 11.976 1.00 95.19 104 VAL A CA 1
ATOM 804 C C . VAL A 1 104 ? -18.039 3.208 12.798 1.00 95.19 104 VAL A C 1
ATOM 806 O O . VAL A 1 104 ? -18.134 3.394 14.012 1.00 95.19 104 VAL A O 1
ATOM 809 N N . ARG A 1 105 ? -18.879 2.408 12.130 1.00 96.44 105 ARG A N 1
ATOM 810 C CA . ARG A 1 105 ? -19.973 1.660 12.768 1.00 96.44 105 ARG A CA 1
ATOM 811 C C . ARG A 1 105 ? -19.651 0.180 12.897 1.00 96.44 105 ARG A C 1
ATOM 813 O O . ARG A 1 105 ? -19.035 -0.403 12.002 1.00 96.44 105 ARG A O 1
ATOM 820 N N . ALA A 1 106 ? -20.156 -0.429 13.961 1.00 97.25 106 ALA A N 1
ATOM 821 C CA . ALA A 1 106 ? -20.128 -1.866 14.169 1.00 97.25 106 ALA A CA 1
ATOM 822 C C . ALA A 1 106 ? -20.689 -2.615 12.949 1.00 97.25 106 ALA A C 1
ATOM 824 O O . ALA A 1 106 ? -21.693 -2.220 12.352 1.00 97.25 106 ALA A O 1
ATOM 825 N N . GLY A 1 107 ? -20.032 -3.711 12.579 1.00 94.44 107 GLY A N 1
ATOM 826 C CA . GLY A 1 107 ? -20.417 -4.552 11.448 1.00 94.44 107 GLY A CA 1
ATOM 827 C C . GLY A 1 107 ? -19.996 -4.022 10.076 1.00 94.44 107 GLY A C 1
ATOM 828 O O . GLY A 1 107 ? -20.138 -4.753 9.095 1.00 94.44 107 GLY A O 1
ATOM 829 N N . CYS A 1 108 ? -19.453 -2.802 9.973 1.00 92.56 108 CYS A N 1
ATOM 830 C CA . CYS A 1 108 ? -18.821 -2.369 8.729 1.00 92.56 108 CYS A CA 1
ATOM 831 C C . CYS A 1 108 ? -17.522 -3.159 8.486 1.00 92.56 108 CYS A C 1
ATOM 833 O O . CYS A 1 108 ? -16.899 -3.666 9.421 1.00 92.56 108 CYS A O 1
ATOM 835 N N . ILE A 1 109 ? -17.115 -3.254 7.221 1.00 94.12 109 ILE A N 1
ATOM 836 C CA . ILE A 1 109 ? -15.917 -3.980 6.807 1.00 94.12 109 ILE A CA 1
ATOM 837 C C . ILE A 1 109 ? -14.858 -2.982 6.341 1.00 94.12 109 ILE A C 1
ATOM 839 O O . ILE A 1 109 ? -15.164 -2.088 5.550 1.00 94.12 109 ILE A O 1
ATOM 843 N N . VAL A 1 110 ? -13.626 -3.166 6.808 1.00 94.44 110 VAL A N 1
ATOM 844 C CA . VAL A 1 110 ? -12.437 -2.471 6.307 1.00 94.44 110 VAL A CA 1
ATOM 845 C C . VAL A 1 110 ? -11.632 -3.438 5.456 1.00 94.44 110 VAL A C 1
ATOM 847 O O . VAL A 1 110 ? -11.409 -4.581 5.855 1.00 94.44 110 VAL A O 1
ATOM 850 N N . ARG A 1 111 ? -11.193 -2.976 4.288 1.00 94.31 111 ARG A N 1
ATOM 851 C CA . ARG A 1 111 ? -10.379 -3.731 3.334 1.00 94.31 111 ARG A CA 1
ATOM 852 C C . ARG A 1 111 ? -9.164 -2.928 2.940 1.00 94.31 111 ARG A C 1
ATOM 854 O O . ARG A 1 111 ? -9.277 -1.721 2.739 1.00 94.31 111 ARG A O 1
ATOM 861 N N . TYR A 1 112 ? -8.043 -3.605 2.738 1.00 94.00 112 TYR A N 1
ATOM 862 C CA . TYR A 1 112 ? -6.830 -2.946 2.283 1.00 94.00 112 TYR A CA 1
ATOM 863 C C . TYR A 1 112 ? -6.018 -3.783 1.297 1.00 94.00 112 TYR A C 1
ATOM 865 O O . TYR A 1 112 ? -6.032 -5.020 1.322 1.00 94.00 112 TYR A O 1
ATOM 873 N N . VAL A 1 113 ? -5.263 -3.067 0.466 1.00 94.31 113 VAL A N 1
ATOM 874 C CA . VAL A 1 113 ? -4.088 -3.574 -0.246 1.00 94.31 113 VAL A CA 1
ATOM 875 C C . VAL A 1 113 ? -2.934 -2.636 0.089 1.00 94.31 113 VAL A C 1
ATOM 877 O O . VAL A 1 113 ? -2.970 -1.454 -0.252 1.00 94.31 113 VAL A O 1
ATOM 880 N N . ALA A 1 114 ? -1.941 -3.166 0.788 1.00 94.12 114 ALA A N 1
ATOM 881 C CA . ALA A 1 114 ? -0.771 -2.456 1.267 1.00 94.12 114 ALA A CA 1
ATOM 882 C C . ALA A 1 114 ? 0.470 -2.829 0.449 1.00 94.12 114 ALA A C 1
ATOM 884 O O . ALA A 1 114 ? 0.622 -3.973 0.015 1.00 94.12 114 ALA A O 1
ATOM 885 N N . ILE A 1 115 ? 1.335 -1.841 0.258 1.00 94.38 115 ILE A N 1
ATOM 886 C CA . ILE A 1 115 ? 2.684 -1.937 -0.288 1.00 94.38 115 ILE A CA 1
ATOM 887 C C . ILE A 1 115 ? 3.650 -1.703 0.865 1.00 94.38 115 ILE A C 1
ATOM 889 O O . ILE A 1 115 ? 3.570 -0.651 1.493 1.00 94.38 115 ILE A O 1
ATOM 893 N N . ASP A 1 116 ? 4.572 -2.633 1.075 1.00 90.25 116 ASP A N 1
ATOM 894 C CA . ASP A 1 116 ? 5.631 -2.532 2.083 1.00 90.25 116 ASP A CA 1
ATOM 895 C C . ASP A 1 116 ? 7.019 -2.550 1.429 1.00 90.25 116 ASP A C 1
ATOM 897 O O . ASP A 1 116 ? 7.154 -2.982 0.275 1.00 90.25 116 ASP A O 1
ATOM 901 N N . ASP A 1 117 ? 8.053 -2.072 2.119 1.00 83.00 117 ASP A N 1
ATOM 902 C CA . ASP A 1 117 ? 9.423 -2.129 1.611 1.00 83.00 117 ASP A CA 1
ATOM 903 C C . ASP A 1 117 ? 10.041 -3.509 1.688 1.00 83.00 117 ASP A C 1
ATOM 905 O O . ASP A 1 117 ? 10.799 -3.871 0.783 1.00 83.00 117 ASP A O 1
ATOM 909 N N . ASP A 1 118 ? 9.862 -4.171 2.816 1.00 85.31 118 ASP A N 1
ATOM 910 C CA . ASP A 1 118 ? 10.644 -5.328 3.205 1.00 85.31 118 ASP A CA 1
ATOM 911 C C . ASP A 1 118 ? 9.9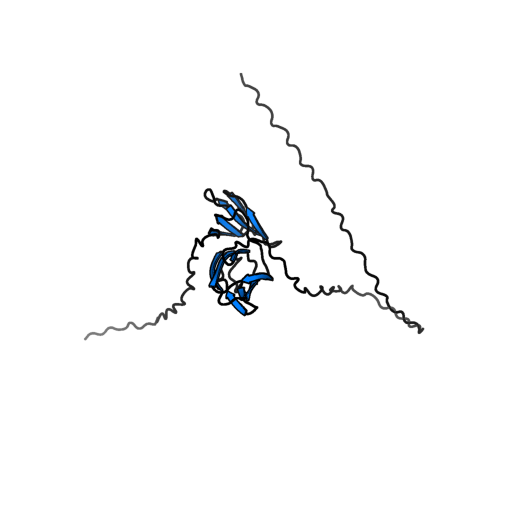04 -6.136 4.279 1.00 85.31 118 ASP A C 1
ATOM 913 O O . ASP A 1 118 ? 8.681 -6.092 4.395 1.00 85.31 118 ASP A O 1
ATOM 917 N N . VAL A 1 119 ? 10.635 -7.036 4.931 1.00 87.69 119 VAL A N 1
ATOM 918 C CA . VAL A 1 119 ? 10.136 -7.888 6.007 1.00 87.69 119 VAL A CA 1
ATOM 919 C C . VAL A 1 119 ? 11.191 -7.827 7.097 1.00 87.69 119 VAL A C 1
ATOM 921 O O . VAL A 1 119 ? 12.199 -8.542 7.032 1.00 87.69 119 VAL A O 1
ATOM 924 N N . ASP A 1 120 ? 10.998 -6.927 8.051 1.00 88.81 120 ASP A N 1
ATOM 925 C CA . ASP A 1 120 ? 11.982 -6.622 9.088 1.00 88.81 120 ASP A CA 1
ATOM 926 C C . ASP A 1 120 ? 11.401 -6.534 10.513 1.00 88.81 120 ASP A C 1
ATOM 928 O O . ASP A 1 120 ? 12.131 -6.277 11.476 1.00 88.81 120 ASP A O 1
ATOM 932 N N . GLY A 1 121 ? 10.115 -6.848 10.672 1.00 86.69 121 GLY A N 1
ATOM 933 C CA . GLY A 1 121 ? 9.392 -6.878 11.938 1.00 86.69 121 GLY A CA 1
ATOM 934 C C . GLY A 1 121 ? 8.718 -5.558 12.314 1.00 86.69 121 GLY A C 1
ATOM 935 O O . GLY A 1 121 ? 8.180 -5.459 13.425 1.00 86.69 121 GLY A O 1
ATOM 936 N N . ARG A 1 122 ? 8.729 -4.544 11.440 1.00 90.94 122 ARG A N 1
ATOM 937 C CA . ARG A 1 122 ? 7.975 -3.300 11.636 1.00 90.94 122 ARG A CA 1
ATOM 938 C C . ARG A 1 122 ? 6.540 -3.467 11.148 1.00 90.94 122 ARG A C 1
ATOM 940 O O . ARG A 1 122 ? 6.220 -3.397 9.971 1.00 90.94 122 ARG A O 1
ATOM 947 N N . PHE A 1 123 ? 5.641 -3.686 12.100 1.00 91.69 123 PHE A N 1
ATOM 948 C CA . PHE A 1 123 ? 4.233 -3.903 11.793 1.00 91.69 123 PHE A CA 1
ATOM 949 C C . PHE A 1 123 ? 3.443 -2.603 11.706 1.00 91.69 123 PHE A C 1
ATOM 951 O O . PHE A 1 123 ? 3.558 -1.725 12.559 1.00 91.69 123 PHE A O 1
ATOM 958 N N . ASN A 1 124 ? 2.539 -2.558 10.735 1.00 94.75 124 ASN A N 1
ATOM 959 C CA . ASN A 1 124 ? 1.566 -1.491 10.561 1.00 94.75 124 ASN A CA 1
ATOM 960 C C . ASN A 1 124 ? 0.201 -1.955 11.090 1.00 94.75 124 ASN A C 1
ATOM 962 O O . ASN A 1 124 ? -0.206 -3.094 10.833 1.00 94.75 124 ASN A O 1
ATOM 966 N N . SER A 1 125 ? -0.504 -1.121 11.856 1.00 96.50 125 SER A N 1
ATOM 967 C CA . SER A 1 125 ? -1.677 -1.578 12.620 1.00 96.50 125 SER A CA 1
ATOM 968 C C . SER A 1 125 ? -2.836 -0.588 12.614 1.00 96.50 125 SER A C 1
ATOM 970 O O . SER A 1 125 ? -2.651 0.622 12.619 1.00 96.50 125 SER A O 1
ATOM 972 N N . PHE A 1 126 ? -4.054 -1.123 12.639 1.00 97.56 126 PHE A N 1
ATOM 973 C CA . PHE A 1 126 ? -5.289 -0.381 12.856 1.00 97.56 126 PHE A CA 1
ATOM 974 C C . PHE A 1 126 ? -5.712 -0.454 14.316 1.00 97.56 126 PHE A C 1
ATOM 976 O O . PHE A 1 126 ? -5.610 -1.505 14.959 1.00 97.56 126 PHE A O 1
ATOM 983 N N . PHE A 1 127 ? -6.289 0.638 14.797 1.00 98.12 127 PHE A N 1
ATOM 984 C CA . PHE A 1 127 ? -6.787 0.779 16.155 1.00 98.12 127 PHE A CA 1
ATOM 985 C C . PHE A 1 127 ? -8.230 1.273 16.138 1.00 98.12 127 PHE A C 1
ATOM 987 O O . PHE A 1 127 ? -8.634 2.039 15.264 1.00 98.12 127 PHE A O 1
ATOM 994 N N . LEU A 1 128 ? -9.005 0.846 17.131 1.00 98.06 128 LEU A N 1
ATOM 995 C CA . LEU A 1 128 ? -10.350 1.343 17.391 1.00 98.06 128 LEU A CA 1
ATOM 996 C C . LEU A 1 128 ? -10.376 1.964 18.780 1.00 98.06 128 LEU A C 1
ATOM 998 O O . LEU A 1 128 ? -10.117 1.275 19.769 1.00 98.06 128 LEU A O 1
ATOM 1002 N N . ASN A 1 129 ? -10.668 3.263 18.859 1.00 97.00 129 ASN A N 1
ATOM 1003 C CA . ASN A 1 129 ? -10.599 4.030 20.108 1.00 97.00 129 ASN A CA 1
ATOM 1004 C C . ASN A 1 129 ? -9.243 3.844 20.832 1.00 97.00 129 ASN A C 1
ATOM 1006 O O . ASN A 1 129 ? -9.196 3.662 22.049 1.00 97.00 129 ASN A O 1
ATOM 1010 N N . GLY A 1 130 ? -8.145 3.793 20.069 1.00 96.06 130 GLY A N 1
ATOM 1011 C CA . GLY A 1 130 ? -6.785 3.583 20.586 1.00 96.06 130 GLY A CA 1
ATOM 1012 C C . GLY A 1 130 ? -6.450 2.149 21.023 1.00 96.06 130 GLY A C 1
ATOM 1013 O O . GLY A 1 130 ? -5.338 1.899 21.474 1.00 96.06 130 GLY A O 1
ATOM 1014 N N . THR A 1 131 ? -7.370 1.188 20.893 1.00 97.81 131 THR A N 1
ATOM 1015 C CA . THR A 1 131 ? -7.087 -0.232 21.163 1.00 97.81 131 THR A CA 1
ATOM 1016 C C . THR A 1 131 ? -6.719 -0.946 19.871 1.00 97.81 131 THR A C 1
ATOM 1018 O O . THR A 1 131 ? -7.427 -0.793 18.876 1.00 97.81 131 THR A O 1
ATOM 1021 N N . LEU A 1 132 ? -5.642 -1.742 19.889 1.00 97.94 132 LEU A N 1
ATOM 1022 C CA . LEU A 1 132 ? -5.213 -2.533 18.734 1.00 97.94 132 LEU A CA 1
ATOM 1023 C C . LEU A 1 132 ? -6.376 -3.390 18.225 1.00 97.94 132 LEU A C 1
ATOM 1025 O O . LEU A 1 132 ? -6.917 -4.216 18.962 1.00 97.94 132 LEU A O 1
ATOM 1029 N N . LEU A 1 133 ? -6.743 -3.180 16.964 1.00 97.81 133 LEU A N 1
ATOM 1030 C CA . LEU A 1 133 ? -7.836 -3.886 16.307 1.00 97.81 133 LEU A CA 1
ATOM 1031 C C . LEU A 1 133 ? -7.314 -4.918 15.306 1.00 97.81 133 LEU A C 1
ATOM 1033 O O . LEU A 1 133 ? -7.795 -6.050 15.290 1.00 97.81 133 LEU A O 1
ATOM 1037 N N . HIS A 1 134 ? -6.358 -4.532 14.461 1.00 97.69 134 HIS A N 1
ATOM 1038 C CA . HIS A 1 134 ? -5.857 -5.386 13.384 1.00 97.69 134 HIS A CA 1
ATOM 1039 C C . HIS A 1 134 ? -4.410 -5.046 13.043 1.00 97.69 134 HIS A C 1
ATOM 1041 O O . HIS A 1 134 ? -4.071 -3.874 12.928 1.00 97.69 134 HIS A O 1
ATOM 1047 N N . THR A 1 135 ? -3.581 -6.059 12.810 1.00 96.38 135 THR A N 1
ATOM 1048 C CA . THR A 1 135 ? -2.193 -5.887 12.361 1.00 96.38 135 THR A CA 1
ATOM 1049 C C . THR A 1 135 ? -2.058 -6.369 10.923 1.00 96.38 135 THR A C 1
ATOM 1051 O O . THR A 1 135 ? -2.499 -7.469 10.579 1.00 96.38 135 THR A O 1
ATOM 1054 N N . ILE A 1 136 ? -1.457 -5.541 10.071 1.00 94.44 136 ILE A N 1
ATOM 1055 C CA . ILE A 1 136 ? -1.162 -5.891 8.684 1.00 94.44 136 ILE A CA 1
ATOM 1056 C C . ILE A 1 136 ? -0.019 -6.913 8.674 1.00 94.44 136 ILE A C 1
ATOM 1058 O O . ILE A 1 136 ? 1.003 -6.723 9.327 1.00 94.44 136 ILE A O 1
ATOM 1062 N N . ALA A 1 137 ? -0.204 -8.013 7.942 1.00 91.25 137 ALA A N 1
ATOM 1063 C CA . ALA A 1 137 ? 0.864 -8.979 7.705 1.00 91.25 137 ALA A CA 1
ATOM 1064 C C . ALA A 1 137 ? 1.995 -8.340 6.886 1.00 91.25 137 ALA A C 1
ATOM 1066 O O . ALA A 1 137 ? 1.722 -7.573 5.966 1.00 91.25 137 ALA A O 1
ATOM 1067 N N . GLU A 1 138 ? 3.241 -8.694 7.175 1.00 87.06 138 GLU A N 1
ATOM 1068 C CA . GLU A 1 138 ? 4.397 -8.204 6.418 1.00 87.06 138 GLU A CA 1
ATOM 1069 C C . GLU A 1 138 ? 4.463 -8.797 5.005 1.00 87.06 138 GLU A C 1
ATOM 1071 O O . GLU A 1 138 ? 4.020 -9.927 4.752 1.00 87.06 138 GLU A O 1
ATOM 1076 N N . GLY A 1 139 ? 5.080 -8.043 4.098 1.00 90.69 139 GLY A N 1
ATOM 1077 C CA . GLY A 1 139 ? 5.392 -8.479 2.744 1.00 90.69 139 GLY A CA 1
ATOM 1078 C C . GLY A 1 139 ? 5.258 -7.358 1.722 1.00 90.69 139 GLY A C 1
ATOM 1079 O O . GLY A 1 139 ? 4.487 -6.424 1.896 1.00 90.69 139 GLY A O 1
ATOM 1080 N N . MET A 1 140 ? 5.944 -7.509 0.584 1.00 93.38 140 MET A N 1
ATOM 1081 C CA . MET A 1 140 ? 5.958 -6.495 -0.484 1.00 93.38 140 MET A CA 1
ATOM 1082 C C . MET A 1 140 ? 4.555 -6.093 -0.966 1.00 93.38 140 MET A C 1
ATOM 1084 O O . MET A 1 140 ? 4.363 -4.987 -1.463 1.00 93.38 140 MET A O 1
ATOM 1088 N N . VAL A 1 141 ? 3.585 -7.011 -0.883 1.00 94.44 141 VAL A N 1
ATOM 1089 C CA . VAL A 1 141 ? 2.159 -6.727 -1.065 1.00 94.44 141 VAL A CA 1
ATOM 1090 C C . VAL A 1 141 ? 1.369 -7.517 -0.033 1.00 94.44 141 VAL A C 1
ATOM 1092 O O . VAL A 1 141 ? 1.419 -8.750 -0.036 1.00 94.44 141 VAL A O 1
ATOM 1095 N N . SER A 1 142 ? 0.564 -6.816 0.758 1.00 93.62 142 SER A N 1
ATOM 1096 C CA . SER A 1 142 ? -0.294 -7.420 1.776 1.00 93.62 142 SER A CA 1
ATOM 1097 C C . SER A 1 142 ? -1.747 -7.029 1.567 1.00 93.62 142 SER A C 1
ATOM 1099 O O . SER A 1 142 ? -2.084 -5.860 1.425 1.00 93.62 142 SER A O 1
ATOM 1101 N N . THR A 1 143 ? -2.639 -8.016 1.562 1.00 93.25 143 THR A N 1
ATOM 1102 C CA . THR A 1 143 ? -4.085 -7.802 1.413 1.00 93.25 143 THR A CA 1
ATOM 1103 C C . THR A 1 143 ? -4.805 -8.283 2.655 1.00 93.25 143 THR A C 1
ATOM 1105 O O . THR A 1 143 ? -4.481 -9.364 3.152 1.0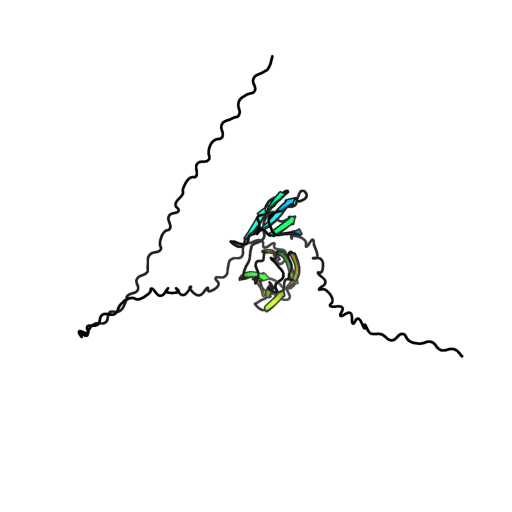0 93.25 143 THR A O 1
ATOM 1108 N N . GLY A 1 144 ? -5.827 -7.567 3.103 1.00 93.00 144 GLY A N 1
ATOM 1109 C CA . GLY A 1 144 ? -6.620 -8.026 4.234 1.00 93.00 144 GLY A CA 1
ATOM 1110 C C . GLY A 1 144 ? -7.993 -7.391 4.319 1.00 93.00 144 GLY A C 1
ATOM 1111 O O . GLY A 1 144 ? -8.323 -6.440 3.610 1.00 93.00 144 GLY A O 1
ATOM 1112 N N . GLU A 1 145 ? -8.799 -7.976 5.196 1.00 94.81 145 GLU A N 1
ATOM 1113 C CA . GLU A 1 145 ? -10.149 -7.540 5.510 1.00 94.81 145 GLU A CA 1
ATOM 1114 C C . GLU A 1 145 ? -10.434 -7.829 6.988 1.00 94.81 145 GLU A C 1
ATOM 1116 O O . GLU A 1 145 ? -10.069 -8.898 7.483 1.00 94.81 145 GLU A O 1
ATOM 1121 N N . PHE A 1 146 ? -11.101 -6.905 7.677 1.00 95.75 146 PHE A N 1
ATOM 1122 C CA . PHE A 1 146 ? -11.598 -7.118 9.036 1.00 95.75 146 PHE A CA 1
ATOM 1123 C C . PHE A 1 146 ? -12.929 -6.391 9.271 1.00 95.75 146 PHE A C 1
ATOM 1125 O O . PHE A 1 146 ? -13.270 -5.425 8.587 1.00 95.75 146 PHE A O 1
ATOM 1132 N N . VAL A 1 147 ? -13.701 -6.883 10.242 1.00 96.62 147 VAL A N 1
ATOM 1133 C CA . VAL A 1 147 ? -15.001 -6.319 10.635 1.00 96.62 147 VAL A CA 1
ATOM 1134 C C . VAL A 1 147 ? -14.812 -5.413 11.846 1.00 96.62 147 VAL A C 1
ATOM 1136 O O . VAL A 1 147 ? -14.132 -5.789 12.799 1.00 96.62 147 VAL A O 1
ATOM 1139 N N . ILE A 1 148 ? -15.454 -4.246 11.838 1.00 97.69 148 ILE A N 1
ATOM 1140 C CA . ILE A 1 148 ? -15.490 -3.343 12.990 1.00 97.69 148 ILE A CA 1
ATOM 1141 C C . ILE A 1 148 ? -16.367 -3.955 14.100 1.00 97.69 148 ILE A C 1
ATOM 1143 O O . ILE A 1 148 ? -17.560 -4.178 13.872 1.00 97.69 148 ILE A O 1
ATOM 1147 N N . PRO A 1 149 ? -15.826 -4.231 15.302 1.00 97.81 149 PRO A N 1
ATOM 1148 C CA . PRO A 1 149 ? -16.555 -4.943 16.355 1.00 97.81 149 PRO A CA 1
ATOM 1149 C C . PRO A 1 149 ? -17.578 -4.071 17.096 1.00 97.81 149 PRO A C 1
ATOM 1151 O O . PRO A 1 149 ? -18.573 -4.584 17.602 1.00 97.81 149 PRO A O 1
ATOM 1154 N N . SER A 1 150 ? -17.344 -2.761 17.166 1.00 98.00 150 SER A N 1
ATOM 1155 C CA . SER A 1 150 ? -18.196 -1.787 17.853 1.00 98.00 150 SER A CA 1
ATOM 1156 C C . SER A 1 150 ? -18.064 -0.411 17.204 1.00 98.00 150 SER A C 1
ATOM 1158 O O . SER A 1 150 ? -17.065 -0.138 16.545 1.00 98.00 150 SER A O 1
ATOM 1160 N N . ASP A 1 151 ? -19.035 0.474 17.421 1.00 98.00 151 ASP A N 1
ATOM 1161 C CA . ASP A 1 151 ? -18.913 1.876 17.009 1.00 98.00 151 ASP A CA 1
ATOM 1162 C C . ASP A 1 151 ? -17.686 2.527 17.677 1.00 98.00 151 ASP A C 1
ATOM 1164 O O . ASP A 1 151 ? -17.373 2.248 18.841 1.00 98.00 151 ASP A O 1
ATOM 1168 N N . GLY A 1 152 ? -16.980 3.393 16.951 1.00 96.62 152 GLY A N 1
ATOM 1169 C CA . GLY A 1 152 ? -15.786 4.059 17.474 1.00 96.62 152 GLY A CA 1
ATOM 1170 C C . GLY A 1 152 ? -15.023 4.858 16.428 1.00 96.62 152 GLY A C 1
ATOM 1171 O O . GLY A 1 152 ? -15.460 4.974 15.286 1.00 96.62 152 GLY A O 1
ATOM 1172 N N . GLU A 1 153 ? -13.885 5.412 16.825 1.00 96.62 153 GLU A N 1
ATOM 1173 C CA . GLU A 1 153 ? -12.935 6.089 15.944 1.00 96.62 153 GLU A CA 1
ATOM 1174 C C . GLU A 1 153 ? -11.879 5.101 15.445 1.00 96.62 153 GLU A C 1
ATOM 1176 O O . GLU A 1 153 ? -11.204 4.449 16.247 1.00 96.62 153 GLU A O 1
ATOM 1181 N N . LEU A 1 154 ? -11.759 4.981 14.122 1.00 96.50 154 LEU A N 1
ATOM 1182 C CA . LEU A 1 154 ? -10.748 4.160 13.469 1.00 96.50 154 LEU A CA 1
ATOM 1183 C C . LEU A 1 154 ? -9.499 5.001 13.198 1.00 96.50 154 LEU A C 1
ATOM 1185 O O . LEU A 1 154 ? -9.570 6.050 12.547 1.00 96.50 154 LEU A O 1
ATOM 1189 N N . SER A 1 155 ? -8.352 4.492 13.626 1.00 95.38 155 SER A N 1
ATOM 1190 C CA . SER A 1 155 ? -7.042 5.047 13.302 1.00 95.38 155 SER A CA 1
ATOM 1191 C C . SER A 1 155 ? -6.080 3.969 12.811 1.00 95.38 155 SER A C 1
ATOM 1193 O O . SER A 1 155 ? -6.367 2.769 12.868 1.00 95.38 155 SER A O 1
ATOM 1195 N N . TYR A 1 156 ? -4.952 4.415 12.275 1.00 95.06 156 TYR A N 1
ATOM 1196 C CA . TYR A 1 156 ? -3.897 3.591 11.717 1.00 95.06 156 TYR A CA 1
ATOM 1197 C C . TYR A 1 156 ? -2.529 4.165 12.059 1.00 95.06 156 TYR A C 1
ATOM 1199 O O . TYR A 1 156 ? -2.324 5.366 11.912 1.00 95.06 156 TYR A O 1
ATOM 1207 N N . GLU A 1 157 ? -1.621 3.288 12.465 1.00 95.56 157 GLU A N 1
ATOM 1208 C CA . GLU A 1 157 ? -0.220 3.578 12.754 1.00 95.56 157 GLU A CA 1
ATOM 1209 C C . GLU A 1 157 ? 0.642 2.915 11.676 1.00 95.56 157 GLU A C 1
ATOM 1211 O O . GLU A 1 157 ? 0.638 1.683 11.523 1.00 95.56 157 GLU A O 1
ATOM 1216 N N . ALA A 1 158 ? 1.368 3.739 10.921 1.00 94.38 158 ALA A N 1
ATOM 1217 C CA . ALA A 1 158 ? 2.419 3.290 10.024 1.00 94.38 158 ALA A CA 1
ATOM 1218 C C . ALA A 1 158 ? 3.746 3.290 10.776 1.00 94.38 158 ALA A C 1
ATOM 1220 O O . ALA A 1 158 ? 4.301 4.353 11.050 1.00 94.38 158 ALA A O 1
ATOM 1221 N N . ASN A 1 159 ? 4.277 2.109 11.072 1.00 92.44 159 ASN A N 1
ATOM 1222 C CA . ASN A 1 159 ? 5.592 1.965 11.691 1.00 92.44 159 ASN A CA 1
ATOM 1223 C C . ASN A 1 159 ? 6.692 1.612 10.672 1.00 92.44 159 ASN A C 1
ATOM 1225 O O . ASN A 1 159 ? 7.863 1.498 11.034 1.00 92.44 159 ASN A O 1
ATOM 1229 N N . ASP A 1 160 ? 6.311 1.468 9.401 1.00 88.44 160 ASP A N 1
ATOM 1230 C CA . ASP A 1 160 ? 7.198 1.278 8.254 1.00 88.44 160 ASP A CA 1
ATOM 1231 C C . ASP A 1 160 ? 6.880 2.267 7.113 1.00 88.44 160 ASP A C 1
ATOM 1233 O O . ASP A 1 160 ? 5.984 3.102 7.243 1.00 88.44 160 ASP A O 1
ATOM 1237 N N . SER A 1 161 ? 7.620 2.206 6.004 1.00 90.19 161 SER A N 1
ATOM 1238 C CA . SER A 1 161 ? 7.468 3.007 4.794 1.00 90.19 161 SER A CA 1
ATOM 1239 C C . SER A 1 161 ? 6.454 2.350 3.858 1.00 90.19 161 SER A C 1
ATOM 1241 O O . SER A 1 161 ? 6.769 1.806 2.793 1.00 90.19 161 SER A O 1
ATOM 1243 N N . ILE A 1 162 ? 5.199 2.479 4.249 1.00 92.94 162 ILE A N 1
ATOM 1244 C CA . ILE A 1 162 ? 4.049 1.810 3.654 1.00 92.94 162 ILE A CA 1
ATOM 1245 C C . ILE A 1 162 ? 3.248 2.747 2.751 1.00 92.94 162 ILE A C 1
ATOM 1247 O O . ILE A 1 162 ? 3.205 3.966 2.933 1.00 92.94 162 ILE A O 1
ATOM 1251 N N . GLY A 1 163 ? 2.553 2.170 1.777 1.00 93.62 163 GLY A N 1
ATOM 1252 C CA . GLY A 1 163 ? 1.396 2.818 1.169 1.00 93.62 163 GLY A CA 1
ATOM 1253 C C . GLY A 1 163 ? 0.220 1.879 1.077 1.00 93.62 163 GLY A C 1
ATOM 1254 O O . GLY A 1 163 ? 0.386 0.681 0.870 1.00 93.62 163 GLY A O 1
ATOM 1255 N N . MET A 1 164 ? -0.982 2.418 1.231 1.00 92.81 164 MET A N 1
ATOM 1256 C CA . MET A 1 164 ? -2.173 1.594 1.371 1.00 92.81 164 MET A CA 1
ATOM 1257 C C . MET A 1 164 ? -3.344 2.148 0.573 1.00 92.81 164 MET A C 1
ATOM 1259 O O . MET A 1 164 ? -3.743 3.298 0.740 1.00 92.81 164 MET A O 1
ATOM 1263 N N . TYR A 1 165 ? -3.930 1.290 -0.258 1.00 92.81 165 TYR A N 1
ATOM 1264 C CA . TYR A 1 165 ? -5.271 1.503 -0.783 1.00 92.81 165 TYR A CA 1
ATOM 1265 C C . TYR A 1 165 ? -6.271 0.958 0.222 1.00 92.81 165 TYR A C 1
ATOM 1267 O O . TYR A 1 165 ? -6.167 -0.202 0.629 1.00 92.81 165 TYR A O 1
ATOM 1275 N N . LEU A 1 166 ? -7.233 1.791 0.607 1.00 92.06 166 LEU A N 1
ATOM 1276 C CA . LEU A 1 166 ? -8.137 1.501 1.706 1.00 92.06 166 LEU A CA 1
ATOM 1277 C C . LEU A 1 166 ? -9.595 1.694 1.284 1.00 92.06 166 LEU A C 1
ATOM 1279 O O . LEU A 1 166 ? -9.966 2.734 0.740 1.00 92.06 166 LEU A O 1
ATOM 1283 N N . ASP A 1 167 ? -10.423 0.698 1.580 1.00 91.94 167 ASP A N 1
ATOM 1284 C CA . ASP A 1 167 ? -11.881 0.799 1.576 1.00 91.94 167 ASP A CA 1
ATOM 1285 C C . ASP A 1 167 ? -12.359 0.693 3.029 1.00 91.94 167 ASP A C 1
ATOM 1287 O O . ASP A 1 167 ? -12.298 -0.376 3.644 1.00 91.94 167 ASP A O 1
ATOM 1291 N N . VAL A 1 168 ? -12.796 1.820 3.591 1.00 91.88 168 VAL A N 1
ATOM 1292 C CA . VAL A 1 168 ? -13.352 1.898 4.945 1.00 91.88 168 VAL A CA 1
ATOM 1293 C C . VAL A 1 168 ? -14.866 1.914 4.837 1.00 91.88 168 VAL A C 1
ATOM 1295 O O . VAL A 1 168 ? -15.453 2.892 4.380 1.00 91.88 168 VAL A O 1
ATOM 1298 N N . CYS A 1 169 ? -15.525 0.846 5.279 1.00 90.62 169 CYS A N 1
ATOM 1299 C CA . CYS A 1 169 ? -16.985 0.760 5.310 1.00 90.62 169 CYS A CA 1
ATOM 1300 C C . CYS A 1 169 ? -17.681 1.020 3.947 1.00 90.62 169 CYS A C 1
ATOM 1302 O O . CYS A 1 169 ? -18.810 1.512 3.929 1.00 90.62 169 CYS A O 1
ATOM 1304 N N . GLY A 1 170 ? -17.047 0.705 2.812 1.00 86.12 170 GLY A N 1
ATOM 1305 C CA . GLY A 1 170 ? -17.575 0.989 1.470 1.00 86.12 170 GLY A CA 1
ATOM 1306 C C . GLY A 1 170 ? -17.171 2.360 0.911 1.00 86.12 170 GLY A C 1
ATOM 1307 O O . GLY A 1 170 ? -17.653 2.738 -0.158 1.00 86.12 170 GLY A O 1
ATOM 1308 N N . THR A 1 171 ? -16.322 3.111 1.619 1.00 82.81 171 THR A N 1
ATOM 1309 C CA . THR A 1 171 ? -15.738 4.373 1.149 1.00 82.81 171 THR A CA 1
ATOM 1310 C C . THR A 1 171 ? -14.257 4.197 0.835 1.00 82.81 171 THR A C 1
ATOM 1312 O O . THR A 1 171 ? -13.452 3.865 1.705 1.00 82.81 171 THR A O 1
ATOM 1315 N N . SER A 1 172 ? -13.893 4.416 -0.430 1.00 72.19 172 SER A N 1
ATOM 1316 C CA . SER A 1 172 ? -12.502 4.392 -0.882 1.00 72.19 172 SER A CA 1
ATOM 1317 C C . SER A 1 172 ? -11.774 5.632 -0.361 1.00 72.19 172 SER A C 1
ATOM 1319 O O . SER A 1 172 ? -11.979 6.739 -0.860 1.00 72.19 172 SER A O 1
ATOM 1321 N N . ASN A 1 173 ? -10.909 5.450 0.633 1.00 64.38 173 ASN A N 1
ATOM 1322 C CA . ASN A 1 173 ? -10.129 6.525 1.234 1.00 64.38 173 ASN A CA 1
ATOM 1323 C C . ASN A 1 173 ? -8.727 6.519 0.619 1.00 64.38 173 ASN A C 1
ATOM 1325 O O . ASN A 1 173 ? -7.804 5.946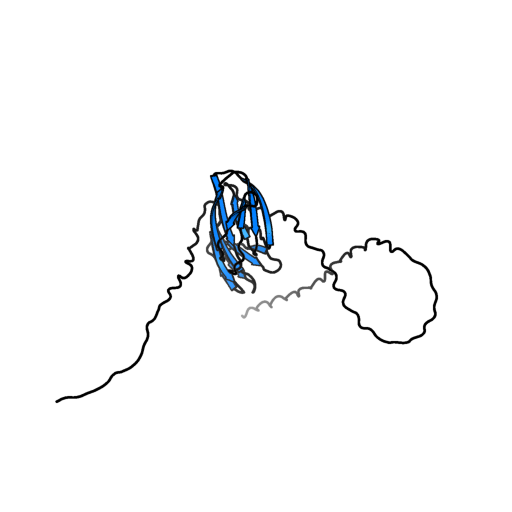 1.186 1.00 64.38 173 ASN A O 1
ATOM 1329 N N . ASN A 1 174 ? -8.566 7.152 -0.548 1.00 61.81 174 ASN A N 1
ATOM 1330 C CA . ASN A 1 174 ? -7.243 7.391 -1.151 1.00 61.81 174 ASN A CA 1
ATOM 1331 C C . ASN A 1 174 ? -6.668 8.774 -0.787 1.00 61.81 174 ASN A C 1
ATOM 1333 O O . ASN A 1 174 ? -5.750 9.267 -1.436 1.00 61.81 174 ASN A O 1
ATOM 1337 N N . ASN A 1 175 ? -7.258 9.447 0.204 1.00 43.44 175 ASN A N 1
ATOM 1338 C CA . ASN A 1 175 ? -6.846 10.790 0.584 1.00 43.44 175 ASN A CA 1
ATOM 1339 C C . ASN A 1 175 ? -5.528 10.734 1.354 1.00 43.44 175 ASN A C 1
ATOM 1341 O O . ASN A 1 175 ? -5.379 9.951 2.291 1.00 43.44 175 ASN A O 1
ATOM 1345 N N . THR A 1 176 ? -4.595 11.596 0.958 1.00 43.66 176 THR A N 1
ATOM 1346 C CA . THR A 1 176 ? -3.343 11.848 1.667 1.00 43.66 176 THR A CA 1
ATOM 1347 C C . THR A 1 176 ? -3.644 12.114 3.145 1.00 43.66 176 THR A C 1
ATOM 1349 O O . THR A 1 176 ? -4.469 12.989 3.422 1.00 43.66 176 THR A O 1
ATOM 1352 N N . PRO A 1 177 ? -3.041 11.372 4.090 1.00 46.50 177 PRO A N 1
ATOM 1353 C CA . PRO A 1 177 ? -3.303 11.567 5.505 1.00 46.50 177 PRO A CA 1
ATOM 1354 C C . PRO A 1 177 ? -2.966 13.003 5.899 1.00 46.50 177 PRO A C 1
ATOM 1356 O O . PRO A 1 177 ? -1.934 13.542 5.498 1.00 46.50 177 PRO A O 1
ATOM 1359 N N . THR A 1 178 ? -3.841 13.630 6.682 1.00 42.28 178 THR A N 1
ATOM 1360 C CA . THR A 1 178 ? -3.500 14.864 7.386 1.00 42.28 178 THR A CA 1
ATOM 1361 C C . THR A 1 178 ? -2.535 14.456 8.497 1.00 42.28 178 THR A C 1
ATOM 1363 O O . THR A 1 178 ? -2.970 13.738 9.400 1.00 42.28 178 THR A O 1
ATOM 1366 N N . PRO A 1 179 ? -1.242 14.826 8.451 1.00 44.66 179 PRO A N 1
ATOM 1367 C CA . PRO A 1 179 ? -0.333 14.470 9.528 1.00 44.66 179 PRO A CA 1
ATOM 1368 C C . PRO A 1 179 ? -0.846 15.101 10.824 1.00 44.66 179 PRO A C 1
ATOM 1370 O O . PRO A 1 179 ? -1.056 16.315 10.890 1.00 44.66 179 PRO A O 1
ATOM 1373 N N . ASN A 1 180 ? -1.055 14.282 11.854 1.00 46.19 180 ASN A N 1
ATOM 1374 C CA . ASN A 1 180 ? -1.110 14.796 13.214 1.00 46.19 180 ASN A CA 1
ATOM 1375 C C . ASN A 1 180 ? 0.304 15.315 13.542 1.00 46.19 180 ASN A C 1
ATOM 1377 O O . ASN A 1 180 ? 1.264 14.586 13.287 1.00 46.19 180 ASN A O 1
ATOM 1381 N N . PRO A 1 181 ? 0.489 16.559 14.016 1.00 37.03 181 PRO A N 1
ATOM 1382 C CA . PRO A 1 181 ? 1.819 17.075 14.314 1.00 37.03 181 PRO A CA 1
ATOM 1383 C C . PRO A 1 181 ? 2.475 16.224 15.405 1.00 37.03 181 PRO A C 1
ATOM 1385 O O . PRO A 1 181 ? 2.096 16.291 16.571 1.00 37.03 181 PRO A O 1
ATOM 1388 N N . THR A 1 182 ? 3.460 15.415 15.023 1.00 46.12 182 THR A N 1
ATOM 1389 C CA . THR A 1 182 ? 4.334 14.728 15.969 1.00 46.12 182 THR A CA 1
ATOM 1390 C C . THR A 1 182 ? 5.251 15.774 16.598 1.00 46.12 182 THR A C 1
ATOM 1392 O O . THR A 1 182 ? 5.977 16.466 15.877 1.00 46.12 182 THR A O 1
ATOM 1395 N N . ASP A 1 183 ? 5.222 15.896 17.928 1.00 39.66 183 ASP A N 1
ATOM 1396 C CA . ASP A 1 183 ? 6.146 16.725 18.710 1.00 39.66 183 ASP A CA 1
ATOM 1397 C C . ASP A 1 183 ? 7.588 16.260 18.459 1.00 39.66 183 ASP A C 1
ATOM 1399 O O . ASP A 1 183 ? 8.133 15.405 19.158 1.00 39.66 183 ASP A O 1
ATOM 1403 N N . THR A 1 184 ? 8.221 16.800 17.420 1.00 43.84 184 THR A N 1
ATOM 1404 C CA . THR A 1 184 ? 9.645 16.588 17.174 1.00 43.84 184 THR A CA 1
ATOM 1405 C C . THR A 1 184 ? 10.398 17.530 18.111 1.00 43.84 184 THR A C 1
ATOM 1407 O O . THR A 1 184 ? 10.274 18.749 17.954 1.00 43.84 184 THR A O 1
ATOM 1410 N N . PRO A 1 185 ? 11.158 17.027 19.102 1.00 45.66 185 PRO A N 1
ATOM 1411 C CA . PRO A 1 185 ? 11.939 17.897 19.967 1.00 45.66 185 PRO A CA 1
ATOM 1412 C C . PRO A 1 185 ? 12.929 18.709 19.112 1.00 45.66 185 PRO A C 1
ATOM 1414 O O . PRO A 1 185 ? 13.562 18.142 18.216 1.00 45.66 185 PRO A O 1
ATOM 1417 N N . PRO A 1 186 ? 13.073 20.027 19.347 1.00 47.22 186 PRO A N 1
ATOM 1418 C CA . PRO A 1 186 ? 13.973 20.860 18.562 1.00 47.22 186 PRO A CA 1
ATOM 1419 C C . PRO A 1 186 ? 15.397 20.311 18.661 1.00 47.22 186 PRO A C 1
ATOM 1421 O O . PRO A 1 186 ? 15.896 20.044 19.755 1.00 47.22 186 PRO A O 1
ATOM 1424 N N . ALA A 1 187 ? 16.038 20.129 17.504 1.00 49.00 187 ALA A N 1
ATOM 1425 C CA . ALA A 1 187 ? 17.421 19.692 17.417 1.00 49.00 187 ALA A CA 1
ATOM 1426 C C . ALA A 1 187 ? 18.297 20.610 18.282 1.00 49.00 187 ALA A C 1
ATOM 1428 O O . ALA A 1 187 ? 18.408 21.808 18.021 1.00 49.00 187 ALA A O 1
ATOM 1429 N N . ASN A 1 188 ? 18.896 20.044 19.329 1.00 43.88 188 ASN A N 1
ATOM 1430 C CA . ASN A 1 188 ? 19.883 20.729 20.147 1.00 43.88 188 ASN A CA 1
ATOM 1431 C C . ASN A 1 188 ? 21.077 21.088 19.242 1.00 43.88 188 ASN A C 1
ATOM 1433 O O . ASN A 1 188 ? 21.684 20.166 18.682 1.00 43.88 188 ASN A O 1
ATOM 1437 N N . PRO A 1 189 ? 21.418 22.375 19.039 1.00 52.66 189 PRO A N 1
ATOM 1438 C CA . PRO A 1 189 ? 22.583 22.734 18.246 1.00 52.66 189 PRO A CA 1
ATOM 1439 C C . PRO A 1 189 ? 23.820 22.136 18.918 1.00 52.66 189 PRO A C 1
ATOM 1441 O O . PRO A 1 189 ? 24.168 22.464 20.049 1.00 52.66 189 PRO A O 1
ATOM 1444 N N . THR A 1 190 ? 24.463 21.199 18.225 1.00 45.00 190 THR A N 1
ATOM 1445 C CA . THR A 1 190 ? 25.758 20.665 18.640 1.00 45.00 190 THR A CA 1
ATOM 1446 C C . THR A 1 190 ? 26.784 21.761 18.385 1.00 45.00 190 THR A C 1
ATOM 1448 O O . THR A 1 190 ? 27.168 21.993 17.240 1.00 45.00 190 THR A O 1
ATOM 1451 N N . GLU A 1 191 ? 27.179 22.486 19.432 1.00 47.25 191 GLU A N 1
ATOM 1452 C CA . GLU A 1 191 ? 28.297 23.422 19.345 1.00 47.25 191 GLU A CA 1
ATOM 1453 C C . GLU A 1 191 ? 29.584 22.644 19.058 1.00 47.25 191 GLU A C 1
ATOM 1455 O O . GLU A 1 191 ? 30.051 21.837 19.863 1.00 47.25 191 GLU A O 1
ATOM 1460 N N . THR A 1 192 ? 30.158 22.879 17.883 1.00 47.06 192 THR A N 1
ATOM 1461 C CA . THR A 1 192 ? 31.491 22.401 17.525 1.00 47.06 192 THR A CA 1
ATOM 1462 C C . THR A 1 192 ? 32.518 23.161 18.376 1.00 47.06 192 THR A C 1
ATOM 1464 O O . THR A 1 192 ? 32.606 24.386 18.243 1.00 47.06 192 THR A O 1
ATOM 1467 N N . PRO A 1 193 ? 33.319 22.503 19.237 1.00 51.94 193 PRO A N 1
ATOM 1468 C CA . PRO A 1 193 ? 34.322 23.201 20.029 1.00 51.94 193 PRO A CA 1
ATOM 1469 C C . PRO A 1 193 ? 35.413 23.728 19.097 1.00 51.94 193 PRO A C 1
ATOM 1471 O O . PRO A 1 193 ? 36.140 22.967 18.456 1.00 51.94 193 PRO A O 1
ATOM 1474 N N . THR A 1 194 ? 35.507 25.053 19.001 1.00 51.78 194 THR A N 1
ATOM 1475 C CA . THR A 1 194 ? 36.585 25.716 18.268 1.00 51.78 194 THR A CA 1
ATOM 1476 C C . THR A 1 194 ? 37.842 25.666 19.131 1.00 51.78 194 THR A C 1
ATOM 1478 O O . THR A 1 194 ? 37.829 26.059 20.295 1.00 51.78 194 THR A O 1
ATOM 1481 N N . SER A 1 195 ? 38.913 25.133 18.555 1.00 45.94 195 SER A N 1
ATOM 1482 C CA . SER A 1 195 ? 40.229 24.959 19.163 1.00 45.94 195 SER A CA 1
ATOM 1483 C C . SER A 1 195 ? 40.811 26.260 19.726 1.00 45.94 195 SER A C 1
ATOM 1485 O O . SER A 1 195 ? 40.941 27.257 19.015 1.00 45.94 195 SER A O 1
ATOM 1487 N N . GLU A 1 196 ? 41.220 26.183 20.990 1.00 46.62 196 GLU A N 1
ATOM 1488 C CA . GLU A 1 196 ? 42.068 27.125 21.723 1.00 46.62 196 GLU A CA 1
ATOM 1489 C C . GLU A 1 196 ? 43.410 27.356 21.005 1.00 46.62 196 GLU A C 1
ATOM 1491 O O . GLU A 1 196 ? 44.006 26.411 20.474 1.00 46.62 196 GLU A O 1
ATOM 1496 N N . PRO A 1 197 ? 43.934 28.595 21.029 1.00 47.72 197 PRO A N 1
ATOM 1497 C CA . PRO A 1 197 ? 45.297 28.694 21.537 1.00 47.72 197 PRO A CA 1
ATOM 1498 C C . PRO A 1 197 ? 45.584 29.914 22.427 1.00 47.72 197 PRO A C 1
ATOM 1500 O O . PRO A 1 197 ? 45.135 31.033 22.196 1.00 47.72 197 PRO A O 1
ATOM 1503 N N . SER A 1 198 ? 46.542 29.650 23.317 1.00 41.72 198 SER A N 1
ATOM 1504 C CA . SER A 1 198 ? 47.580 30.542 23.841 1.00 41.72 198 SER A CA 1
ATOM 1505 C C . SER A 1 198 ? 47.267 31.362 25.091 1.00 41.72 198 SER A C 1
ATOM 1507 O O . SER A 1 198 ? 46.697 32.449 25.063 1.00 41.72 198 SER A O 1
ATOM 1509 N N . ALA A 1 199 ? 47.843 30.871 26.187 1.00 46.84 199 ALA A N 1
ATOM 1510 C CA . ALA A 1 199 ? 48.128 31.607 27.402 1.00 46.84 199 ALA A CA 1
ATOM 1511 C C . ALA A 1 199 ? 48.884 32.925 27.145 1.00 46.84 199 ALA A C 1
ATOM 1513 O O . ALA A 1 199 ? 49.886 32.960 26.430 1.00 46.84 199 ALA A O 1
ATOM 1514 N N . SER A 1 200 ? 48.464 33.978 27.844 1.00 42.62 200 SER A N 1
ATOM 1515 C CA . SER A 1 200 ? 49.364 34.947 28.472 1.00 42.62 200 SER A CA 1
ATOM 1516 C C . SER A 1 200 ? 48.625 35.615 29.629 1.00 42.62 200 SER A C 1
ATOM 1518 O O . SER A 1 200 ? 47.531 36.152 29.464 1.00 42.62 200 SER A O 1
ATOM 1520 N N . ALA A 1 201 ? 49.196 35.504 30.824 1.00 40.84 201 ALA A N 1
ATOM 1521 C CA . ALA A 1 201 ? 48.618 35.974 32.069 1.00 40.84 201 ALA A CA 1
ATOM 1522 C C . ALA A 1 201 ? 48.970 37.442 32.335 1.00 40.84 201 ALA A C 1
ATOM 1524 O O . ALA A 1 201 ? 50.150 37.780 32.356 1.00 40.84 201 ALA A O 1
ATOM 1525 N N . THR A 1 202 ? 47.966 38.246 32.702 1.00 42.44 202 THR A N 1
ATOM 1526 C CA . THR A 1 202 ? 48.130 39.358 33.656 1.00 42.44 202 THR A CA 1
ATOM 1527 C C . THR A 1 202 ? 46.783 39.650 34.335 1.00 42.44 202 THR A C 1
ATOM 1529 O O . THR A 1 202 ? 45.839 40.025 33.641 1.00 42.44 202 THR A O 1
ATOM 1532 N N . PRO A 1 203 ? 46.631 39.483 35.664 1.00 47.22 203 PRO A N 1
ATOM 1533 C CA . PRO A 1 203 ? 45.398 39.842 36.353 1.00 47.22 203 PRO A CA 1
ATOM 1534 C C . PRO A 1 203 ? 45.416 41.325 36.738 1.00 47.22 203 PRO A C 1
ATOM 1536 O O . PRO A 1 203 ? 46.296 41.771 37.473 1.00 47.22 203 PRO A O 1
ATOM 1539 N N . THR A 1 204 ? 44.393 42.067 36.323 1.00 45.59 204 THR A N 1
ATOM 1540 C CA . THR A 1 204 ? 44.057 43.356 36.936 1.00 45.59 204 THR A CA 1
ATOM 1541 C C . THR A 1 204 ? 42.581 43.327 37.303 1.00 45.59 204 THR A C 1
ATOM 1543 O O . THR A 1 204 ? 41.710 43.203 36.447 1.00 45.59 204 THR A O 1
ATOM 1546 N N . SER A 1 205 ? 42.302 43.374 38.603 1.00 43.03 205 SER A N 1
ATOM 1547 C CA . SER A 1 205 ? 40.954 43.369 39.159 1.00 43.03 205 SER A CA 1
ATOM 1548 C C . SER A 1 205 ? 40.187 44.630 38.769 1.00 43.03 205 SER A C 1
ATOM 1550 O O . SER A 1 205 ? 40.678 45.729 39.030 1.00 43.03 205 SER A O 1
ATOM 1552 N N . THR A 1 206 ? 38.942 44.509 38.311 1.00 42.28 206 THR A N 1
ATOM 1553 C CA . THR A 1 206 ? 37.894 45.480 38.667 1.00 42.28 206 THR A CA 1
ATOM 1554 C C . THR A 1 206 ? 36.519 44.817 38.583 1.00 42.28 206 THR A C 1
ATOM 1556 O O . THR A 1 206 ? 36.130 44.283 37.552 1.00 42.28 206 THR A O 1
ATOM 1559 N N . GLN A 1 207 ? 35.799 44.824 39.706 1.00 46.00 207 GLN A N 1
ATOM 1560 C CA . GLN A 1 207 ? 34.381 44.480 39.793 1.00 46.00 207 GLN A CA 1
ATOM 1561 C C . GLN A 1 207 ? 33.553 45.511 39.019 1.00 46.00 207 GLN A C 1
ATOM 1563 O O . GLN A 1 207 ? 33.842 46.697 39.149 1.00 46.00 207 GLN A O 1
ATOM 1568 N N . THR A 1 208 ? 32.499 45.088 38.316 1.00 43.00 208 THR A N 1
ATOM 1569 C CA . THR A 1 208 ? 31.090 45.526 38.484 1.00 43.00 208 THR A CA 1
ATOM 1570 C C . THR A 1 208 ? 30.250 45.294 37.223 1.00 43.00 208 THR A C 1
ATOM 1572 O O . THR A 1 208 ? 30.739 45.349 36.101 1.00 43.00 208 THR A O 1
ATOM 1575 N N . SER A 1 209 ? 28.946 45.137 37.468 1.00 41.38 209 SER A N 1
ATOM 1576 C CA . SER A 1 209 ? 27.790 45.274 36.570 1.00 41.38 209 SER A CA 1
ATOM 1577 C C . SER A 1 209 ? 27.322 44.050 35.766 1.00 41.38 209 SER A C 1
ATOM 1579 O O . SER A 1 209 ? 27.891 43.625 34.769 1.00 41.38 209 SER A O 1
ATOM 1581 N N . THR A 1 210 ? 26.190 43.531 36.240 1.00 54.91 210 THR A N 1
ATOM 1582 C CA . THR A 1 210 ? 25.166 42.752 35.542 1.00 54.91 210 THR A CA 1
ATOM 1583 C C . THR A 1 210 ? 24.692 43.460 34.269 1.00 54.91 210 THR A C 1
ATOM 1585 O O . THR A 1 210 ? 24.394 44.656 34.316 1.00 54.91 210 THR A O 1
ATOM 1588 N N . PRO A 1 211 ? 24.478 42.707 33.179 1.00 54.22 211 PRO A N 1
ATOM 1589 C CA . PRO A 1 211 ? 23.297 42.958 32.362 1.00 54.22 211 PRO A CA 1
ATOM 1590 C C . PRO A 1 211 ? 22.540 41.679 31.976 1.00 54.22 211 PRO A C 1
ATOM 1592 O O . PRO A 1 211 ? 23.097 40.641 31.634 1.00 54.22 211 PRO A O 1
ATOM 1595 N N . ASN A 1 212 ? 21.221 41.818 32.032 1.00 55.81 212 ASN A N 1
ATOM 1596 C CA . ASN A 1 212 ? 20.194 40.902 31.563 1.00 55.81 212 ASN A CA 1
ATOM 1597 C C . ASN A 1 212 ? 20.211 40.812 30.021 1.00 55.81 212 ASN A C 1
ATOM 1599 O O . ASN A 1 212 ? 20.000 41.847 29.383 1.00 55.81 212 ASN A O 1
ATOM 1603 N N . PRO A 1 213 ? 20.407 39.640 29.387 1.00 54.50 213 PRO A N 1
ATOM 1604 C CA . PRO A 1 213 ? 20.236 39.529 27.945 1.00 54.50 213 PRO A CA 1
ATOM 1605 C C . PRO A 1 213 ? 18.746 39.411 27.591 1.00 54.50 213 PRO A C 1
ATOM 1607 O O . PRO A 1 213 ? 18.090 38.400 27.832 1.00 54.50 213 PRO A O 1
ATOM 1610 N N . LEU A 1 214 ? 18.225 40.485 26.999 1.00 46.97 214 LEU A N 1
ATOM 1611 C CA . LEU A 1 214 ? 16.989 40.507 26.224 1.00 46.97 214 LEU A CA 1
ATOM 1612 C C . LEU A 1 214 ? 17.218 39.708 24.930 1.00 46.97 214 LEU A C 1
ATOM 1614 O O . LEU A 1 214 ? 17.886 40.186 24.014 1.00 46.97 214 LEU A O 1
ATOM 1618 N N . ILE A 1 215 ? 16.676 38.493 24.849 1.00 47.06 215 ILE A N 1
ATOM 1619 C CA . ILE A 1 215 ? 16.628 37.731 23.596 1.00 47.06 215 ILE A CA 1
ATOM 1620 C C . ILE A 1 215 ? 15.613 38.418 22.672 1.00 47.06 215 ILE A C 1
ATOM 1622 O O . ILE A 1 215 ? 14.424 38.477 22.977 1.00 47.06 215 ILE A O 1
ATOM 1626 N N . THR A 1 216 ? 16.093 38.956 21.552 1.00 53.59 216 THR A N 1
ATOM 1627 C CA . THR A 1 216 ? 15.271 39.494 20.453 1.00 53.59 216 THR A CA 1
ATOM 1628 C C . THR A 1 216 ? 15.417 38.530 19.266 1.00 53.59 216 THR A C 1
ATOM 1630 O O . THR A 1 216 ? 16.536 38.072 19.032 1.00 53.59 216 THR A O 1
ATOM 1633 N N . PRO A 1 217 ? 14.338 38.155 18.551 1.00 53.19 217 PRO A N 1
ATOM 1634 C CA . PRO A 1 217 ? 14.359 37.037 17.605 1.00 53.19 217 PRO A CA 1
ATOM 1635 C C . PRO A 1 217 ? 15.247 37.288 16.379 1.00 53.19 217 PRO A C 1
ATOM 1637 O O . PRO A 1 217 ? 15.187 38.339 15.740 1.00 53.19 217 PRO A O 1
ATOM 1640 N N . THR A 1 218 ? 16.052 36.279 16.048 1.00 48.31 218 THR A N 1
ATOM 1641 C CA . THR A 1 218 ? 16.928 36.221 14.876 1.00 48.31 218 THR A CA 1
ATOM 1642 C C . THR A 1 218 ? 16.106 36.111 13.592 1.00 48.31 218 THR A C 1
ATOM 1644 O O . THR A 1 218 ? 15.191 35.296 13.494 1.00 48.31 218 THR A O 1
ATOM 1647 N N . GLN A 1 219 ? 16.451 36.939 12.605 1.00 50.81 219 GLN A N 1
ATOM 1648 C CA . GLN A 1 219 ? 15.837 36.966 11.280 1.00 50.81 219 GLN A CA 1
ATOM 1649 C C . GLN A 1 219 ? 16.085 35.664 10.504 1.00 50.81 219 GLN A C 1
ATOM 1651 O O . GLN A 1 219 ? 17.199 35.142 10.482 1.00 50.81 219 GLN A O 1
ATOM 1656 N N . THR A 1 220 ? 15.042 35.181 9.833 1.00 54.09 220 THR A N 1
ATOM 1657 C CA . THR A 1 220 ? 15.064 34.056 8.894 1.00 54.09 220 THR A CA 1
ATOM 1658 C C . THR A 1 220 ? 15.923 34.399 7.666 1.00 54.09 220 THR A C 1
ATOM 1660 O O . THR A 1 220 ? 15.671 35.433 7.046 1.00 54.09 220 THR A O 1
ATOM 1663 N N . PRO A 1 221 ? 16.910 33.577 7.262 1.00 57.25 221 PRO A N 1
ATOM 1664 C CA . PRO A 1 221 ? 17.601 33.784 5.995 1.00 57.25 221 PRO A CA 1
ATOM 1665 C C . PRO A 1 221 ? 16.717 33.323 4.828 1.00 57.25 221 PRO A C 1
ATOM 1667 O O . PRO A 1 221 ? 16.371 32.149 4.711 1.00 57.25 221 PRO A O 1
ATOM 1670 N N . THR A 1 222 ? 16.366 34.260 3.949 1.00 55.69 222 THR A N 1
ATOM 1671 C CA . THR A 1 222 ? 15.807 33.980 2.623 1.00 55.69 222 THR A CA 1
ATOM 1672 C C . THR A 1 222 ? 16.916 33.392 1.751 1.00 55.69 222 THR A C 1
ATOM 1674 O O . THR A 1 222 ? 17.901 34.070 1.469 1.00 55.69 222 THR A O 1
ATOM 1677 N N . LEU A 1 223 ? 16.788 32.127 1.347 1.00 50.97 223 LEU A N 1
ATOM 1678 C CA . LEU A 1 223 ? 17.661 31.532 0.336 1.00 50.97 223 LEU A CA 1
ATOM 1679 C C . LEU A 1 223 ? 17.144 31.920 -1.054 1.00 50.97 223 LEU A C 1
ATOM 1681 O O . LEU A 1 223 ? 16.088 31.450 -1.474 1.00 50.97 223 LEU A O 1
ATOM 1685 N N . ASP A 1 224 ? 17.898 32.761 -1.760 1.00 57.91 224 ASP A N 1
ATOM 1686 C CA . ASP A 1 224 ? 17.737 32.968 -3.201 1.00 57.91 224 ASP A CA 1
ATOM 1687 C C . ASP A 1 224 ? 18.210 31.712 -3.958 1.00 57.91 224 ASP A C 1
ATOM 1689 O O . ASP A 1 224 ? 19.344 31.265 -3.751 1.00 57.91 224 ASP A O 1
ATOM 1693 N N . PRO A 1 225 ? 17.408 31.135 -4.870 1.00 61.56 225 PRO A N 1
ATOM 1694 C CA . PRO A 1 225 ? 17.898 30.098 -5.761 1.00 61.56 225 PRO A CA 1
ATOM 1695 C C . PRO A 1 225 ? 18.711 30.719 -6.906 1.00 61.56 225 PRO A C 1
ATOM 1697 O O . PRO A 1 225 ? 18.193 31.433 -7.765 1.00 61.56 225 PRO A O 1
ATOM 1700 N N . LEU A 1 226 ? 20.004 30.390 -6.942 1.00 54.56 226 LEU A N 1
ATOM 1701 C CA . LEU A 1 226 ? 20.881 30.604 -8.090 1.00 54.56 226 LEU A CA 1
ATOM 1702 C C . LEU A 1 226 ? 20.430 29.693 -9.244 1.00 54.56 226 LEU A C 1
ATOM 1704 O O . LEU A 1 226 ? 20.688 28.490 -9.236 1.00 54.56 226 LEU A O 1
ATOM 1708 N N . VAL A 1 227 ? 19.763 30.266 -10.245 1.00 53.41 227 VAL A N 1
ATOM 1709 C CA . VAL A 1 227 ? 19.469 29.581 -11.509 1.00 53.41 227 VAL A CA 1
ATOM 1710 C C . VAL A 1 227 ? 20.625 29.825 -12.475 1.00 53.41 227 VAL A C 1
ATOM 1712 O O . VAL A 1 227 ? 20.809 30.939 -12.962 1.00 53.41 227 VAL A O 1
ATOM 1715 N N . THR A 1 228 ? 21.383 28.777 -12.791 1.00 56.69 228 THR A N 1
ATOM 1716 C CA . THR A 1 228 ? 22.359 28.791 -13.890 1.00 56.69 228 THR A CA 1
ATOM 1717 C C . THR A 1 228 ? 21.742 28.073 -15.094 1.00 56.69 228 THR A C 1
ATOM 1719 O O . THR A 1 228 ? 21.537 26.862 -15.018 1.00 56.69 228 THR A O 1
ATOM 1722 N N . PRO A 1 229 ? 21.424 28.750 -16.214 1.00 57.44 229 PRO A N 1
ATOM 1723 C CA . PRO A 1 229 ? 20.945 28.064 -17.407 1.00 57.44 229 PRO A CA 1
ATOM 1724 C C . PRO A 1 229 ? 22.108 27.365 -18.124 1.00 57.44 229 PRO A C 1
ATOM 1726 O O . PRO A 1 229 ? 23.037 28.005 -18.619 1.00 57.44 229 PRO A O 1
ATOM 1729 N N . THR A 1 230 ? 22.055 26.037 -18.202 1.00 59.12 230 THR A N 1
ATOM 1730 C CA . THR A 1 230 ? 22.945 25.244 -19.056 1.00 59.12 230 THR A CA 1
ATOM 1731 C C . THR A 1 230 ? 22.454 25.341 -20.500 1.00 59.12 230 THR A C 1
ATOM 1733 O O . THR A 1 230 ? 21.386 24.836 -20.838 1.00 59.12 230 THR A O 1
ATOM 1736 N N . GLN A 1 231 ? 23.216 26.012 -21.367 1.00 59.19 231 GLN A N 1
ATOM 1737 C CA . GLN A 1 231 ? 22.933 26.019 -22.802 1.00 59.19 231 GLN A CA 1
ATOM 1738 C C . GLN A 1 231 ? 23.194 24.625 -23.387 1.00 59.19 231 GLN A C 1
ATOM 1740 O O . GLN A 1 231 ? 24.271 24.060 -23.210 1.00 59.19 231 GLN A O 1
ATOM 1745 N N . THR A 1 232 ? 22.199 24.077 -24.084 1.00 60.31 232 THR A N 1
ATOM 1746 C CA . THR A 1 232 ? 22.325 22.830 -24.850 1.00 60.31 232 THR A CA 1
ATOM 1747 C C . THR A 1 232 ? 22.953 23.154 -26.212 1.00 60.31 232 THR A C 1
ATOM 1749 O O . THR A 1 232 ? 22.465 24.070 -26.875 1.00 60.31 232 THR A O 1
ATOM 1752 N N . PRO A 1 233 ? 24.017 22.460 -26.657 1.00 60.78 233 PRO A N 1
ATOM 1753 C CA . PRO A 1 233 ? 24.586 22.688 -27.979 1.00 60.78 233 PRO A CA 1
ATOM 1754 C C . PRO A 1 233 ? 23.657 22.143 -29.072 1.00 60.78 233 PRO A C 1
ATOM 1756 O O . PRO A 1 233 ? 23.269 20.976 -29.057 1.00 60.78 233 PRO A O 1
ATOM 1759 N N . THR A 1 234 ? 23.316 22.999 -30.032 1.00 62.00 234 THR A N 1
ATOM 1760 C CA . THR A 1 234 ? 22.598 22.633 -31.257 1.00 62.00 234 THR A CA 1
ATOM 1761 C C . THR A 1 234 ? 23.498 21.751 -32.123 1.00 62.00 234 THR A C 1
ATOM 1763 O O . THR A 1 234 ? 24.589 22.172 -32.505 1.00 62.00 234 THR A O 1
ATOM 1766 N N . LEU A 1 235 ? 23.059 20.528 -32.425 1.00 64.31 235 LEU A N 1
ATOM 1767 C CA . LEU A 1 235 ? 23.725 19.659 -33.396 1.00 64.31 235 LEU A CA 1
ATOM 1768 C C . LEU A 1 235 ? 23.399 20.135 -34.818 1.00 64.31 235 LEU A C 1
ATOM 1770 O O . LEU A 1 235 ? 22.233 20.341 -35.156 1.00 64.31 235 LEU A O 1
ATOM 1774 N N . ASP A 1 236 ? 24.441 20.306 -35.630 1.00 69.38 236 ASP A N 1
ATOM 1775 C CA . ASP A 1 236 ? 24.356 20.649 -37.053 1.00 69.38 236 ASP A CA 1
ATOM 1776 C C . ASP A 1 236 ? 23.699 19.490 -37.838 1.00 69.38 236 ASP A C 1
ATOM 1778 O O . ASP A 1 236 ? 23.963 18.320 -37.528 1.00 69.38 236 ASP A O 1
ATOM 1782 N N . PRO A 1 237 ? 22.835 19.750 -38.837 1.00 71.94 237 PRO A N 1
ATOM 1783 C CA . PRO A 1 237 ? 22.228 18.688 -39.626 1.00 71.94 237 PRO A CA 1
ATOM 1784 C C . PRO A 1 237 ? 23.268 17.984 -40.521 1.00 71.94 237 PRO A C 1
ATOM 1786 O O . PRO A 1 237 ? 24.209 18.613 -41.008 1.00 71.94 237 PRO A O 1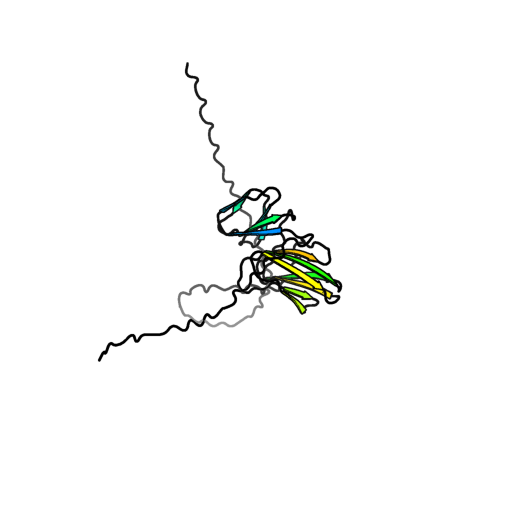
ATOM 1789 N N . PRO A 1 238 ? 23.101 16.674 -40.782 1.00 74.69 238 PRO A N 1
ATOM 1790 C CA . PRO A 1 238 ? 24.014 15.920 -41.634 1.00 74.69 238 PRO A CA 1
ATOM 1791 C C . PRO A 1 238 ? 23.966 16.408 -43.095 1.00 74.69 238 PRO A C 1
ATOM 1793 O O . PRO A 1 238 ? 22.910 16.845 -43.564 1.00 74.69 238 PRO A O 1
ATOM 1796 N N . PRO A 1 239 ? 25.079 16.303 -43.848 1.00 74.75 239 PRO A N 1
ATOM 1797 C CA . PRO A 1 239 ? 25.119 16.715 -45.246 1.00 74.75 239 PRO A CA 1
ATOM 1798 C C . PRO A 1 239 ? 24.204 15.846 -46.119 1.00 74.75 239 PRO A C 1
ATOM 1800 O O . PRO A 1 239 ? 24.201 14.617 -46.033 1.00 74.75 239 PRO A O 1
ATOM 1803 N N . THR A 1 240 ? 23.449 16.506 -46.996 1.00 74.94 240 THR A N 1
ATOM 1804 C CA . THR A 1 240 ? 22.574 15.889 -48.000 1.00 74.94 240 THR A CA 1
ATOM 1805 C C . THR A 1 240 ? 23.381 15.008 -48.966 1.00 74.94 240 THR A C 1
ATOM 1807 O O . THR A 1 240 ? 24.394 15.473 -49.499 1.00 74.94 240 THR A O 1
ATOM 1810 N N . PRO A 1 241 ? 22.958 13.761 -49.257 1.00 72.62 241 PRO A N 1
ATOM 1811 C CA . PRO A 1 241 ? 23.666 12.911 -50.207 1.00 72.62 241 PRO A CA 1
ATOM 1812 C C . PRO A 1 241 ? 23.586 13.491 -51.626 1.00 72.62 241 PRO A C 1
ATOM 1814 O O . PRO A 1 241 ? 22.517 13.851 -52.116 1.00 72.62 241 PRO A O 1
ATOM 1817 N N . THR A 1 242 ? 24.739 13.567 -52.291 1.00 71.31 242 THR A N 1
ATOM 1818 C CA . THR A 1 242 ? 24.841 13.945 -53.706 1.00 71.31 242 THR A CA 1
ATOM 1819 C C . THR A 1 242 ? 24.359 12.781 -54.583 1.00 71.31 242 THR A C 1
ATOM 1821 O O . THR A 1 242 ? 24.828 11.657 -54.386 1.00 71.31 242 THR A O 1
ATOM 1824 N N . PRO A 1 243 ? 23.450 12.998 -55.552 1.00 62.84 243 PRO A N 1
ATOM 1825 C CA . PRO A 1 243 ? 23.045 11.945 -56.475 1.00 62.84 243 PRO A CA 1
ATOM 1826 C C . PRO A 1 243 ? 24.222 11.558 -57.375 1.00 62.84 243 PRO A C 1
ATOM 1828 O O . PRO A 1 243 ? 24.835 12.409 -58.016 1.00 62.84 243 PRO A O 1
ATOM 1831 N N . THR A 1 244 ? 24.544 10.266 -57.411 1.00 60.00 244 THR A N 1
ATOM 1832 C CA . THR A 1 244 ? 25.521 9.710 -58.354 1.00 60.00 244 THR A CA 1
ATOM 1833 C C . THR A 1 244 ? 24.800 9.396 -59.666 1.00 60.00 244 THR A C 1
ATOM 1835 O O . THR A 1 244 ? 23.853 8.611 -59.661 1.00 60.00 244 THR A O 1
ATOM 1838 N N . THR A 1 245 ? 25.204 10.054 -60.755 1.00 62.16 245 THR A N 1
ATOM 1839 C CA . THR A 1 245 ? 24.883 9.679 -62.148 1.00 62.16 245 THR A CA 1
ATOM 1840 C C . THR A 1 245 ? 25.671 8.467 -62.603 1.00 62.16 245 THR A C 1
ATOM 1842 O O . THR A 1 245 ? 26.870 8.410 -62.245 1.00 62.16 245 THR A O 1
#

pLDDT: mean 74.42, std 22.76, range [31.61, 98.12]

Sequence (245 aa):
MKKYISALLLLLIVFAWSRSLPQYTTPKQGITNLPTLVYLGEGANTYTNDPGWDFIVKRSNPFALAFEPGPTYTASATDRVWRSQGTGSAPPAAFHNDTVFGTVRAGCIVRYVAIDDDVDGRFNSFFLNGTLLHTIAEGMVSTGEFVIPSDGELSYEANDSIGMYLDVCGTSNNNTPTPNPTDTPPANPTETPTSEPSASATPTSTQTSTPNPLITPTQTPTLDPLVTPTQTPTLDPPPTPTPTT

Radius of gyration: 31.83 Å; chains: 1; bounding box: 70×120×102 Å

Secondary structure (DSSP, 8-state):
------------------------PPP----TTS-EEEEEEESS-EEE--TT-EEEEEEETTEEEEEE-SSEEE--TT-EEEEEES-SSPPPEESSEEEEEEEE-TT-EEEEEEE-S--SS---EEEETTEEEEEPPPSSEEEEEEE--SSEEEEEEE-SSEEEEEEETTEE--PPP----------------PPP--------------------PPPPP---------PPPPPPPPPPPPPP-

Foldseek 3Di:
DDDDDDDDDDDDPPPPPPPPDPPPDDAPADDDPDKGKDWDAAAFDKAAADPQKWKWKFDVVVTDTFTGGDGMDGDHGGITIMIIHDDSTFAAWDAQFKFWPFKDAFFFKKKKKKAFDFDDPQWKFKDFQNHTDDIFDDDRITIDMDTDHHIGIIMIGGHGGMGMFMQTRNDTPRDHGPTDDDPDPPPDPDDDDDDDDDDDDDDDDDDDDDDDDDDDDDDDDDDDDDDDDDDDDDDDDDDDDDDDD